Protein AF-A0A1F6HS53-F1 (afdb_monomer)

Nearest PDB structures (foldseek):
  4d70-assembly2_B  TM=8.079E-01  e=2.823E-11  Clostridium perfringens
  5hu4-assembly1_A  TM=8.571E-01  e=2.564E-09  Listeria monocytogenes
  4g1j-assembly1_A  TM=6.528E-01  e=5.331E-11  Streptococcus agalactiae serogroup V
  2rui-assembly1_A  TM=7.568E-01  e=3.592E-10  Bacillus anthracis str. Sterne
  2ln7-assembly1_A  TM=6.685E-01  e=4.315E-09  Bacillus anthracis

Sequence (206 aa):
MLKDKKIIYRKKRENPPKKVASKSNINRTLLGIVFILVGFAWFILIFGTSGVQSQKEDAAKEPIVADEAFEKKTNESVVRNIIIPRLNIDLSITPSKIKNGYWEVSETTASHGEGSANPGEGGNVVVFAHAREGLFLGLRDVKQDDAVYVLTNDQWYKYKVSETVDVYPSDITTVAPTDSEVLTLFTCSGFFDEKRLIVKAIPDRQ

Structure (mmCIF, N/CA/C/O backbone):
data_AF-A0A1F6HS53-F1
#
_entry.id   AF-A0A1F6HS53-F1
#
loop_
_atom_site.group_PDB
_atom_site.id
_atom_site.type_symbol
_atom_site.label_atom_id
_atom_site.label_alt_id
_atom_site.label_comp_id
_atom_site.label_asym_id
_atom_site.label_entity_id
_atom_site.label_seq_id
_atom_site.pdbx_PDB_ins_code
_atom_site.Cartn_x
_atom_site.Cartn_y
_atom_site.Cartn_z
_atom_site.occupancy
_atom_site.B_iso_or_equiv
_atom_site.auth_seq_id
_atom_site.auth_comp_id
_atom_site.auth_asym_id
_atom_site.auth_atom_id
_atom_site.pdbx_PDB_model_num
ATOM 1 N N . MET A 1 1 ? -64.373 28.208 164.018 1.00 40.12 1 MET A N 1
ATOM 2 C CA . MET A 1 1 ? -63.785 27.095 164.795 1.00 40.12 1 MET A CA 1
ATOM 3 C C . MET A 1 1 ? -63.663 25.899 163.851 1.00 40.12 1 MET A C 1
ATOM 5 O O . MET A 1 1 ? -64.707 25.475 163.396 1.00 40.12 1 MET A O 1
ATOM 9 N N . LEU A 1 2 ? -62.428 25.455 163.541 1.00 42.81 2 LEU A N 1
ATOM 10 C CA . LEU A 1 2 ? -62.006 24.180 162.897 1.00 42.81 2 LEU A CA 1
ATOM 11 C C . LEU A 1 2 ? -62.689 23.725 161.584 1.00 42.81 2 LEU A C 1
ATOM 13 O O . LEU A 1 2 ? -63.894 23.780 161.443 1.00 42.81 2 LEU A O 1
ATOM 17 N N . LYS A 1 3 ? -62.041 23.069 160.623 1.00 39.03 3 LYS A N 1
ATOM 18 C CA . LYS A 1 3 ? -60.665 22.942 160.117 1.00 39.03 3 LYS A CA 1
ATOM 19 C C . LYS A 1 3 ? -60.807 22.026 158.885 1.00 39.03 3 LYS A C 1
ATOM 21 O O . LYS A 1 3 ? -61.613 21.103 158.914 1.00 39.03 3 LYS A O 1
ATOM 26 N N . ASP A 1 4 ? -59.991 22.291 157.871 1.00 48.12 4 ASP A N 1
ATOM 27 C CA . ASP A 1 4 ? -59.370 21.362 156.918 1.00 48.12 4 ASP A CA 1
ATOM 28 C C . ASP A 1 4 ? -60.198 20.284 156.195 1.00 48.12 4 ASP A C 1
ATOM 30 O O . ASP A 1 4 ? -60.703 19.341 156.795 1.00 48.12 4 ASP A O 1
ATOM 34 N N . LYS A 1 5 ? -60.103 20.296 154.855 1.00 53.94 5 LYS A N 1
ATOM 35 C CA . LYS A 1 5 ? -59.769 19.090 154.074 1.00 53.94 5 LYS A CA 1
ATOM 36 C C . LYS A 1 5 ? -59.234 19.448 152.680 1.00 53.94 5 LYS A C 1
ATOM 38 O O . LYS A 1 5 ? -59.965 19.874 151.794 1.00 53.94 5 LYS A O 1
ATOM 43 N N . LYS A 1 6 ? -57.926 19.237 152.498 1.00 49.12 6 LYS A N 1
ATOM 44 C CA . LYS A 1 6 ? -57.247 19.094 151.199 1.00 49.12 6 LYS A CA 1
ATOM 45 C C . LYS A 1 6 ? -57.749 17.825 150.504 1.00 49.12 6 LYS A C 1
ATOM 47 O O . LYS A 1 6 ? -57.699 16.761 151.114 1.00 49.12 6 LYS A O 1
ATOM 52 N N . ILE A 1 7 ? -58.084 17.904 149.217 1.00 54.78 7 ILE A N 1
ATOM 53 C CA . ILE A 1 7 ? -58.060 16.746 148.310 1.00 54.78 7 ILE A CA 1
ATOM 54 C C . ILE A 1 7 ? -57.340 17.172 147.026 1.00 54.78 7 ILE A C 1
ATOM 56 O O . ILE A 1 7 ? -57.804 18.029 146.281 1.00 54.78 7 ILE A O 1
ATOM 60 N N . ILE A 1 8 ? -56.160 16.590 146.816 1.00 55.88 8 ILE A N 1
ATOM 61 C CA . ILE A 1 8 ? -55.302 16.762 145.642 1.00 55.88 8 ILE A CA 1
ATOM 62 C C . ILE A 1 8 ? -55.697 15.686 144.625 1.00 55.88 8 ILE A C 1
ATOM 64 O O . ILE A 1 8 ? -55.574 14.498 144.922 1.00 55.88 8 ILE A O 1
ATOM 68 N N . TYR A 1 9 ? -56.130 16.079 143.423 1.00 48.69 9 TYR A N 1
ATOM 69 C CA . TYR A 1 9 ? -56.336 15.150 142.307 1.00 48.69 9 TYR A CA 1
ATOM 70 C C . TYR A 1 9 ? -55.076 15.054 141.432 1.00 48.69 9 TYR A C 1
ATOM 72 O O . TYR A 1 9 ? -54.583 16.032 140.876 1.00 48.69 9 TYR A O 1
ATOM 80 N N . ARG A 1 10 ? -54.556 13.828 141.337 1.00 55.41 10 ARG A N 1
ATOM 81 C CA . ARG A 1 10 ? -53.345 13.394 140.628 1.00 55.41 10 ARG A CA 1
ATOM 82 C C . ARG A 1 10 ? -53.666 13.165 139.144 1.00 55.41 10 ARG A C 1
ATOM 84 O O . ARG A 1 10 ? -54.391 12.225 138.828 1.00 55.41 10 ARG A O 1
ATOM 91 N N . LYS A 1 11 ? -53.132 13.984 138.226 1.00 55.56 11 LYS A N 1
ATOM 92 C CA . LYS A 1 11 ? -53.272 13.759 136.771 1.00 55.56 11 LYS A CA 1
ATOM 93 C C . LYS A 1 11 ? -52.186 12.801 136.250 1.00 55.56 11 LYS A C 1
ATOM 95 O O . LYS A 1 11 ? -51.052 12.786 136.721 1.00 55.56 11 LYS A O 1
ATOM 100 N N . LYS A 1 12 ? -52.636 11.939 135.342 1.00 56.56 12 LYS A N 1
ATOM 101 C CA . LYS A 1 12 ? -52.101 10.658 134.856 1.00 56.56 12 LYS A CA 1
ATOM 102 C C . LYS A 1 12 ? -50.744 10.795 134.143 1.00 56.56 12 LYS A C 1
ATOM 104 O O . LYS A 1 12 ? -50.597 11.660 133.290 1.00 56.56 12 LYS A O 1
ATOM 109 N N . ARG A 1 13 ? -49.777 9.924 134.474 1.00 58.97 13 ARG A N 1
ATOM 110 C CA . ARG A 1 13 ? -48.526 9.754 133.710 1.00 58.97 13 ARG A CA 1
ATOM 111 C C . ARG A 1 13 ? -48.833 8.967 132.435 1.00 58.97 13 ARG A C 1
ATOM 113 O O . ARG A 1 13 ? -49.409 7.883 132.522 1.00 58.97 13 ARG A O 1
ATOM 120 N N . GLU A 1 14 ? -48.471 9.511 131.282 1.00 64.06 14 GLU A N 1
ATOM 121 C CA . GLU A 1 14 ? -48.566 8.837 129.986 1.00 64.06 14 GLU A CA 1
ATOM 122 C C . GLU A 1 14 ? -47.322 7.967 129.757 1.00 64.06 14 GLU A C 1
ATOM 124 O O . GLU A 1 14 ? -46.202 8.369 130.073 1.00 64.06 14 GLU A O 1
ATOM 129 N N . ASN A 1 15 ? -47.528 6.750 129.247 1.00 56.25 15 ASN A N 1
ATOM 130 C CA . ASN A 1 15 ? -46.455 5.844 128.836 1.00 56.25 15 ASN A CA 1
ATOM 131 C C . ASN A 1 15 ? -45.983 6.189 127.410 1.00 56.25 15 ASN A C 1
ATOM 133 O O . ASN A 1 15 ? -46.791 6.646 126.600 1.00 56.25 15 ASN A O 1
ATOM 137 N N . PRO A 1 16 ? -44.699 5.952 127.086 1.00 63.00 16 PRO A N 1
ATOM 138 C CA . PRO A 1 16 ? -44.080 6.425 125.850 1.00 63.00 16 PRO A CA 1
ATOM 139 C C . PRO A 1 16 ? -44.636 5.718 124.600 1.00 63.00 16 PRO A C 1
ATOM 141 O O . PRO A 1 16 ? -44.972 4.529 124.661 1.00 63.00 16 PRO A O 1
ATOM 144 N N . PRO A 1 17 ? -44.698 6.399 123.441 1.00 68.69 17 PRO A N 1
ATOM 145 C CA . PRO A 1 17 ? -45.124 5.773 122.196 1.00 68.69 17 PRO A CA 1
ATOM 146 C C . PRO A 1 17 ? -44.110 4.727 121.693 1.00 68.69 17 PRO A C 1
ATOM 148 O O . PRO A 1 17 ? -42.893 4.886 121.796 1.00 68.69 17 PRO A O 1
ATOM 151 N N . LYS A 1 18 ? -44.655 3.632 121.149 1.00 60.38 18 LYS A N 1
ATOM 152 C CA . LYS A 1 18 ? -43.956 2.447 120.623 1.00 60.38 18 LYS A CA 1
ATOM 153 C C . LYS A 1 18 ? -43.055 2.789 119.422 1.00 60.38 18 LYS A C 1
ATOM 155 O O . LYS A 1 18 ? -43.468 3.523 118.529 1.00 60.38 18 LYS A O 1
ATOM 160 N N . LYS A 1 19 ? -41.856 2.190 119.363 1.00 57.72 19 LYS A N 1
ATOM 161 C CA . LYS A 1 19 ? -40.943 2.252 118.204 1.00 57.72 19 LYS A CA 1
ATOM 162 C C . LYS A 1 19 ? -41.561 1.543 116.991 1.00 57.72 19 LYS A C 1
ATOM 164 O O . LYS A 1 19 ? -41.889 0.362 117.079 1.00 57.72 19 LYS A O 1
ATOM 169 N N . VAL A 1 20 ? -41.673 2.250 115.867 1.00 60.75 20 VAL A N 1
ATOM 170 C CA . VAL A 1 20 ? -42.063 1.701 114.556 1.00 60.75 20 VAL A CA 1
ATOM 171 C C . VAL A 1 20 ? -40.807 1.532 113.692 1.00 60.75 20 VAL A C 1
ATOM 173 O O . VAL A 1 20 ? -39.903 2.364 113.731 1.00 60.75 20 VAL A O 1
ATOM 176 N N . ALA A 1 21 ? -40.743 0.409 112.977 1.00 57.59 21 ALA A N 1
ATOM 177 C CA . ALA A 1 21 ? -39.587 -0.112 112.255 1.00 57.59 21 ALA A CA 1
ATOM 178 C C . ALA A 1 21 ? -39.088 0.769 111.089 1.00 57.59 21 ALA A C 1
ATOM 180 O O . ALA A 1 21 ? -39.853 1.474 110.433 1.00 57.59 21 ALA A O 1
ATOM 181 N N . SER A 1 22 ? -37.779 0.665 110.841 1.00 55.41 22 SER A N 1
ATOM 182 C CA . SER A 1 22 ? -36.999 1.319 109.784 1.00 55.41 22 SER A CA 1
ATOM 183 C C . SER A 1 22 ? -37.568 1.056 108.382 1.00 55.41 22 SER A C 1
ATOM 185 O O . SER A 1 22 ? -37.621 -0.090 107.937 1.00 55.41 22 SER A O 1
ATOM 187 N N . LYS A 1 23 ? -37.960 2.120 107.669 1.00 56.00 23 LYS A N 1
ATOM 188 C CA . LYS A 1 23 ? -38.191 2.076 106.218 1.00 56.00 23 LYS A CA 1
ATOM 189 C C . LYS A 1 23 ? -36.845 2.240 105.509 1.00 56.00 23 LYS A C 1
ATOM 191 O O . LYS A 1 23 ? -36.148 3.226 105.727 1.00 56.00 23 LYS A O 1
ATOM 196 N N . SER A 1 24 ? -36.492 1.275 104.662 1.00 63.28 24 SER A N 1
ATOM 197 C CA . SER A 1 24 ? -35.298 1.306 103.815 1.00 63.28 24 SER A CA 1
ATOM 198 C C . SER A 1 24 ? -35.359 2.486 102.841 1.00 63.28 24 SER A C 1
ATOM 200 O O . SER A 1 24 ? -36.237 2.548 101.977 1.00 63.28 24 SER A O 1
ATOM 202 N N . ASN A 1 25 ? -34.419 3.417 102.974 1.00 58.53 25 ASN A N 1
ATOM 203 C CA . ASN A 1 25 ? -34.314 4.588 102.114 1.00 58.53 25 ASN A CA 1
ATOM 204 C C . ASN A 1 25 ? -33.633 4.183 100.804 1.00 58.53 25 ASN A C 1
ATOM 206 O O . ASN A 1 25 ? -32.413 4.063 100.744 1.00 58.53 25 ASN A O 1
ATOM 210 N N . ILE A 1 26 ? -34.417 3.950 99.752 1.00 63.91 26 ILE A N 1
ATOM 211 C CA . ILE A 1 26 ? -33.868 3.840 98.397 1.00 63.91 26 ILE A CA 1
ATOM 212 C C . ILE A 1 26 ? -33.249 5.202 98.064 1.00 63.91 26 ILE A C 1
ATOM 214 O O . ILE A 1 26 ? -33.947 6.219 98.022 1.00 63.91 26 ILE A O 1
ATOM 218 N N . ASN A 1 27 ? -31.929 5.227 97.880 1.00 65.25 27 ASN A N 1
ATOM 219 C CA . ASN A 1 27 ? -31.175 6.442 97.595 1.00 65.25 27 ASN A CA 1
ATOM 220 C C . ASN A 1 27 ? -31.666 7.038 96.271 1.00 65.25 27 ASN A C 1
ATOM 222 O O . ASN A 1 27 ? -31.402 6.501 95.197 1.00 65.25 27 ASN A O 1
ATOM 226 N N . ARG A 1 28 ? -32.390 8.159 96.351 1.00 62.69 28 ARG A N 1
ATOM 227 C CA . ARG A 1 28 ? -32.986 8.865 95.200 1.00 62.69 28 ARG A CA 1
ATOM 228 C C . ARG A 1 28 ? -31.963 9.218 94.109 1.00 62.69 28 ARG A C 1
ATOM 230 O O . ARG A 1 28 ? -32.331 9.336 92.946 1.00 62.69 28 ARG A O 1
ATOM 237 N N . THR A 1 29 ? -30.685 9.317 94.471 1.00 63.16 29 THR A N 1
ATOM 238 C CA . THR A 1 29 ? -29.549 9.509 93.559 1.00 63.16 29 THR A CA 1
ATOM 239 C C . THR A 1 29 ? -29.285 8.302 92.658 1.00 63.16 29 THR A C 1
ATOM 241 O O . THR A 1 29 ? -29.000 8.484 91.479 1.00 63.16 29 THR A O 1
ATOM 244 N N . LEU A 1 30 ? -29.440 7.075 93.166 1.00 65.94 30 LEU A N 1
ATOM 245 C CA . LEU A 1 30 ? -29.245 5.850 92.383 1.00 65.94 30 LEU A CA 1
ATOM 246 C C . LEU A 1 30 ? -30.356 5.682 91.336 1.00 65.94 30 LEU A C 1
ATOM 248 O O . LEU A 1 30 ? -30.096 5.311 90.197 1.00 65.94 30 LEU A O 1
ATOM 252 N N . LEU A 1 31 ? -31.592 6.023 91.715 1.00 69.31 31 LEU A N 1
ATOM 253 C CA . LEU A 1 31 ? -32.747 5.978 90.821 1.00 69.31 31 LEU A CA 1
ATOM 254 C C . LEU A 1 31 ? -32.615 7.006 89.681 1.00 69.31 31 LEU A C 1
ATOM 256 O O . LEU A 1 31 ? -32.897 6.685 88.531 1.00 69.31 31 LEU A O 1
ATOM 260 N N . GLY A 1 32 ? -32.122 8.214 89.978 1.00 70.44 32 GLY A N 1
ATOM 261 C CA . GLY A 1 32 ? -31.905 9.261 88.973 1.00 70.44 32 GLY A CA 1
ATOM 262 C C . GLY A 1 32 ? -30.868 8.898 87.904 1.00 70.44 32 GLY A C 1
ATOM 263 O O . GLY A 1 32 ? -31.096 9.153 86.726 1.00 70.44 32 GLY A O 1
ATOM 264 N N . ILE A 1 33 ? -29.764 8.246 88.285 1.00 77.69 33 ILE A N 1
ATOM 265 C CA . ILE A 1 33 ? -28.712 7.825 87.339 1.00 77.69 33 ILE A CA 1
ATOM 266 C C . ILE A 1 33 ? -29.239 6.764 86.363 1.00 77.69 33 ILE A C 1
ATOM 268 O O . ILE A 1 33 ? -28.947 6.825 85.170 1.00 77.69 33 ILE A O 1
ATOM 272 N N . VAL A 1 34 ? -30.068 5.831 86.842 1.00 80.31 34 VAL A N 1
ATOM 273 C CA . VAL A 1 34 ? -30.690 4.808 85.988 1.00 80.31 34 VAL A CA 1
ATOM 274 C C . VAL A 1 34 ? -31.612 5.449 84.947 1.00 80.31 34 VAL A C 1
ATOM 276 O O . VAL A 1 34 ? -31.535 5.092 83.775 1.00 80.31 34 VAL A O 1
ATOM 279 N N . PHE A 1 35 ? -32.418 6.447 85.324 1.00 80.94 35 PHE A N 1
ATOM 280 C CA . PHE A 1 35 ? -33.267 7.168 84.365 1.00 80.94 35 PHE A CA 1
ATOM 281 C C . PHE A 1 35 ? -32.462 7.954 83.319 1.00 80.94 35 PHE A C 1
ATOM 283 O O . PHE A 1 35 ? -32.867 7.996 82.159 1.00 80.94 35 PHE A O 1
ATOM 290 N N . ILE A 1 36 ? -31.309 8.523 83.689 1.00 81.56 36 ILE A N 1
ATOM 291 C CA . ILE A 1 36 ? -30.420 9.222 82.746 1.00 81.56 36 ILE A CA 1
ATOM 292 C C . ILE A 1 36 ? -29.794 8.240 81.751 1.00 81.56 36 ILE A C 1
ATOM 294 O O . ILE A 1 36 ? -29.786 8.515 80.556 1.00 81.56 36 ILE A O 1
ATOM 298 N N . LEU A 1 37 ? -29.314 7.081 82.213 1.00 83.38 37 LEU A N 1
ATOM 299 C CA . LEU A 1 37 ? -28.707 6.073 81.336 1.00 83.38 37 LEU A CA 1
ATOM 300 C C . LEU A 1 37 ? -29.725 5.457 80.373 1.00 83.38 37 LEU A C 1
ATOM 302 O O . LEU A 1 37 ? -29.432 5.300 79.190 1.00 83.38 37 LEU A O 1
ATOM 306 N N . VAL A 1 38 ? -30.937 5.166 80.855 1.00 85.62 38 VAL A N 1
ATOM 307 C CA . VAL A 1 38 ? -32.032 4.676 80.007 1.00 85.62 38 VAL A CA 1
ATOM 308 C C . VAL A 1 38 ? -32.452 5.750 79.003 1.00 85.62 38 VAL A C 1
ATOM 310 O O . VAL A 1 38 ? -32.608 5.446 77.825 1.00 85.62 38 VAL A O 1
ATOM 313 N N . GLY A 1 39 ? -32.559 7.012 79.429 1.00 81.81 39 GLY A N 1
ATOM 314 C CA . GLY A 1 39 ? -32.868 8.134 78.541 1.00 81.81 39 GLY A CA 1
ATOM 315 C C . GLY A 1 39 ? -31.799 8.371 77.474 1.00 81.81 39 GLY A C 1
ATOM 316 O O . GLY A 1 39 ? -32.137 8.610 76.321 1.00 81.81 39 GLY A O 1
ATOM 317 N N . PHE A 1 40 ? -30.516 8.242 77.819 1.00 79.25 40 PHE A N 1
ATOM 318 C CA . PHE A 1 40 ? -29.407 8.403 76.876 1.00 79.25 40 PHE A CA 1
ATOM 319 C C . PHE A 1 40 ? -29.332 7.243 75.875 1.00 79.25 40 PHE A C 1
ATOM 321 O O . PHE A 1 40 ? -29.137 7.470 74.684 1.00 79.25 40 PHE A O 1
ATOM 328 N N . ALA A 1 41 ? -29.582 6.008 76.324 1.00 80.44 41 ALA A N 1
ATOM 329 C CA . ALA A 1 41 ? -29.712 4.853 75.437 1.00 80.44 41 ALA A CA 1
ATOM 330 C C . ALA A 1 41 ? -30.898 5.008 74.468 1.00 80.44 41 ALA A C 1
ATOM 332 O O . ALA A 1 41 ? -30.788 4.678 73.288 1.00 80.44 41 ALA A O 1
ATOM 333 N N . TRP A 1 42 ? -32.015 5.570 74.937 1.00 77.44 42 TRP A N 1
ATOM 334 C CA . TRP A 1 42 ? -33.179 5.857 74.099 1.00 77.44 42 TRP A CA 1
ATOM 335 C C . TRP A 1 42 ? -32.937 7.030 73.141 1.00 77.44 42 TRP A C 1
ATOM 337 O O . TRP A 1 42 ? -33.362 6.979 71.994 1.00 77.44 42 TRP A O 1
ATOM 347 N N . PHE A 1 43 ? -32.181 8.045 73.563 1.00 75.81 43 PHE A N 1
ATOM 348 C CA . PHE A 1 43 ? -31.751 9.152 72.709 1.00 75.81 43 PHE A CA 1
ATOM 349 C C . PHE A 1 43 ? -30.825 8.668 71.587 1.00 75.81 43 PHE A C 1
ATOM 351 O O . PHE A 1 43 ? -31.005 9.059 70.441 1.00 75.81 43 PHE A O 1
ATOM 358 N N . ILE A 1 44 ? -29.895 7.753 71.874 1.00 74.69 44 ILE A N 1
ATOM 359 C CA . ILE A 1 44 ? -29.054 7.123 70.845 1.00 74.69 44 ILE A CA 1
ATOM 360 C C . ILE A 1 44 ? -29.897 6.248 69.904 1.00 74.69 44 ILE A C 1
ATOM 362 O O . ILE A 1 44 ? -29.642 6.238 68.706 1.00 74.69 44 ILE A O 1
ATOM 366 N N . LEU A 1 45 ? -30.933 5.562 70.395 1.00 73.44 45 LEU A N 1
ATOM 367 C CA . LEU A 1 45 ? -31.839 4.795 69.530 1.00 73.44 45 LEU A CA 1
ATOM 368 C C . LEU A 1 45 ? -32.727 5.680 68.641 1.00 73.44 45 LEU A C 1
ATOM 370 O O . LEU A 1 45 ? -32.967 5.325 67.492 1.00 73.44 45 LEU A O 1
ATOM 374 N N . ILE A 1 46 ? -33.200 6.821 69.150 1.00 68.88 46 ILE A N 1
ATOM 375 C CA . ILE A 1 46 ? -34.103 7.731 68.425 1.00 68.88 46 ILE A CA 1
ATOM 376 C C . ILE A 1 46 ? -33.329 8.664 67.481 1.00 68.88 46 ILE A C 1
ATOM 378 O O . ILE A 1 46 ? -33.801 8.941 66.384 1.00 68.88 46 ILE A O 1
ATOM 382 N N . PHE A 1 47 ? -32.145 9.138 67.880 1.00 64.25 47 PHE A N 1
ATOM 383 C CA . PHE A 1 47 ? -31.361 10.125 67.126 1.00 64.25 47 PHE A CA 1
ATOM 384 C C . PHE A 1 47 ? -30.104 9.552 66.460 1.00 64.25 47 PHE A C 1
ATOM 386 O O . PHE A 1 47 ? -29.584 10.161 65.528 1.00 64.25 47 PHE A O 1
ATOM 393 N N . GLY A 1 48 ? -29.608 8.388 66.888 1.00 58.19 48 GLY A N 1
ATOM 394 C CA . GLY A 1 48 ? -28.343 7.811 66.413 1.00 58.19 48 GLY A CA 1
ATOM 395 C C . GLY A 1 48 ? -28.395 7.145 65.037 1.00 58.19 48 GLY A C 1
ATOM 396 O O . GLY A 1 48 ? -27.389 6.590 64.609 1.00 58.19 48 GLY A O 1
ATOM 397 N N . THR A 1 49 ? -29.526 7.191 64.328 1.00 60.75 49 THR A N 1
ATOM 398 C CA . THR A 1 49 ? -29.645 6.608 62.975 1.00 60.75 49 THR A CA 1
ATOM 399 C C . THR A 1 49 ? -30.220 7.559 61.928 1.00 60.75 49 THR A C 1
ATOM 401 O O . THR A 1 49 ? -30.557 7.137 60.826 1.00 60.75 49 THR A O 1
ATOM 404 N N . SER A 1 50 ? -30.275 8.859 62.214 1.00 58.53 50 SER A N 1
ATOM 405 C CA . SER A 1 50 ? -30.780 9.858 61.265 1.00 58.53 50 SER A CA 1
ATOM 406 C C . SER A 1 50 ? -29.690 10.862 60.906 1.00 58.53 50 SER A C 1
ATOM 408 O O . SER A 1 50 ? -29.451 11.813 61.644 1.00 58.53 50 SER A O 1
ATOM 410 N N . GLY A 1 51 ? -29.063 10.661 59.741 1.00 58.25 51 GLY A N 1
ATOM 411 C CA . GLY A 1 51 ? -28.438 11.762 59.003 1.00 58.25 51 GLY A CA 1
ATOM 412 C C . GLY A 1 51 ? -26.975 11.617 58.590 1.00 58.25 51 GLY A C 1
ATOM 413 O O . GLY A 1 51 ? -26.291 12.631 58.513 1.00 58.25 51 GLY A O 1
ATOM 414 N N . VAL A 1 52 ? -26.478 10.421 58.252 1.00 48.38 52 VAL A N 1
ATOM 415 C CA . VAL A 1 52 ? -25.386 10.360 57.262 1.00 48.38 52 VAL A 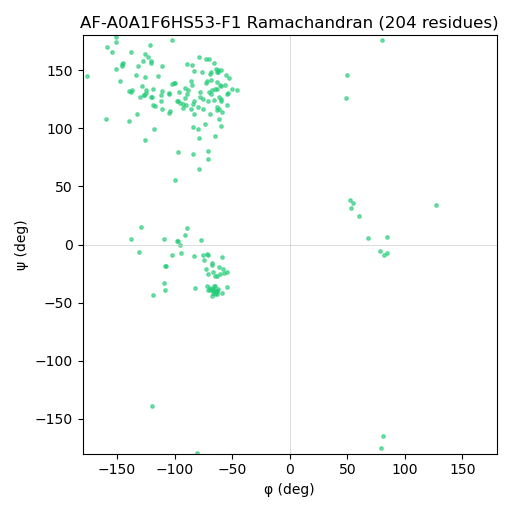CA 1
ATOM 416 C C . VAL A 1 52 ? -26.039 10.521 55.896 1.00 48.38 52 VAL A C 1
ATOM 418 O O . VAL A 1 52 ? -26.529 9.571 55.291 1.00 48.38 52 VAL A O 1
ATOM 421 N N . GLN A 1 53 ? -26.117 11.773 55.461 1.00 49.66 53 GLN A N 1
ATOM 422 C CA . GLN A 1 53 ? -26.555 12.152 54.130 1.00 49.66 53 GLN A CA 1
ATOM 423 C C . GLN A 1 53 ? -25.524 11.615 53.120 1.00 49.66 53 GLN A C 1
ATOM 425 O O . GLN A 1 53 ? -24.508 12.257 52.851 1.00 49.66 53 GLN A O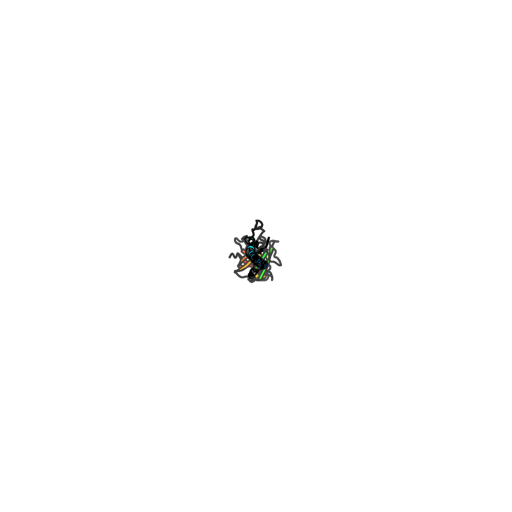 1
ATOM 430 N N . SER A 1 54 ? -25.763 10.417 52.579 1.00 50.94 54 SER A N 1
ATOM 431 C CA . SER A 1 54 ? -25.024 9.889 51.427 1.00 50.94 54 SER A CA 1
ATOM 432 C C . SER A 1 54 ? -25.432 10.678 50.178 1.00 50.94 54 SER A C 1
ATOM 434 O O . SER A 1 54 ? -26.305 10.283 49.417 1.00 50.94 54 SER A O 1
ATOM 436 N N . GLN A 1 55 ? -24.842 11.859 49.999 1.00 55.94 55 GLN A N 1
ATOM 437 C CA . GLN A 1 55 ? -24.938 12.675 48.782 1.00 55.94 55 GLN A CA 1
ATOM 438 C C . GLN A 1 55 ? -23.684 12.466 47.929 1.00 55.94 55 GLN A C 1
ATOM 440 O O . GLN A 1 55 ? -22.953 13.409 47.632 1.00 55.94 55 GLN A O 1
ATOM 445 N N . LYS A 1 56 ? -23.374 11.212 47.585 1.00 55.56 56 LYS A N 1
ATOM 446 C CA . LYS A 1 56 ? -22.253 10.927 46.675 1.00 55.56 56 LYS A CA 1
ATOM 447 C C . LYS A 1 56 ? -22.515 9.849 45.623 1.00 55.56 56 LYS A C 1
ATOM 449 O O . LYS A 1 56 ? -21.602 9.543 44.867 1.00 55.56 56 LYS A O 1
ATOM 454 N N . GLU A 1 57 ? -23.732 9.312 45.530 1.00 56.34 57 GLU A N 1
ATOM 455 C CA . GLU A 1 57 ? -24.027 8.185 44.626 1.00 56.34 57 GLU A CA 1
ATOM 456 C C . GLU A 1 57 ? -24.854 8.530 43.378 1.00 56.34 57 GLU A C 1
ATOM 458 O O . GLU A 1 57 ? -24.797 7.780 42.407 1.00 56.34 57 GLU A O 1
ATOM 46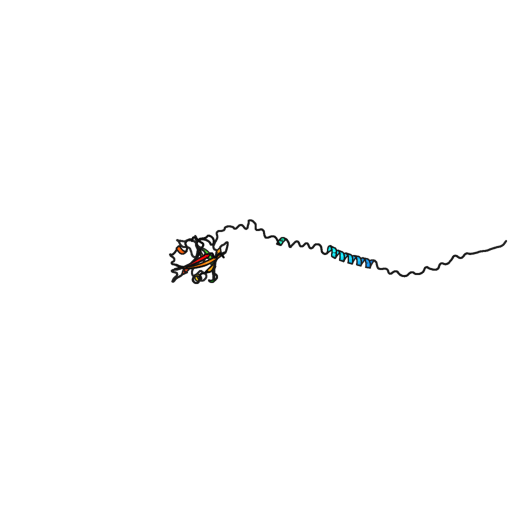3 N N . ASP A 1 58 ? -25.559 9.664 43.330 1.00 56.38 58 ASP A N 1
ATOM 464 C CA . ASP A 1 58 ? -26.451 9.960 42.192 1.00 56.38 58 ASP A CA 1
ATOM 465 C C . ASP A 1 58 ? -25.822 10.811 41.074 1.00 56.38 58 ASP A C 1
ATOM 467 O O . ASP A 1 58 ? -26.391 10.908 39.993 1.00 56.38 58 ASP A O 1
ATOM 471 N N . ALA A 1 59 ? -24.607 11.338 41.261 1.00 57.56 59 ALA A N 1
ATOM 472 C CA . ALA A 1 59 ? -23.870 12.040 40.198 1.00 57.56 59 ALA A CA 1
ATOM 473 C C . ALA A 1 59 ? -23.261 11.097 39.135 1.00 57.56 59 ALA A C 1
ATOM 475 O O . ALA A 1 59 ? -22.739 11.559 38.127 1.00 57.56 59 ALA A O 1
ATOM 476 N N . ALA A 1 60 ? -23.295 9.780 39.358 1.00 62.81 60 ALA A N 1
ATOM 477 C CA . ALA A 1 60 ? -22.657 8.785 38.493 1.00 62.81 60 ALA A CA 1
ATOM 478 C C . ALA A 1 60 ? -23.612 8.130 37.473 1.00 62.81 60 ALA A C 1
ATOM 480 O O . ALA A 1 60 ? -23.200 7.213 36.765 1.00 62.81 60 ALA A O 1
ATOM 481 N N . LYS A 1 61 ? -24.888 8.544 37.420 1.00 64.31 61 LYS A N 1
ATOM 482 C CA . LYS A 1 61 ? -25.926 7.891 36.596 1.00 64.31 61 LYS A CA 1
ATOM 483 C C . LYS A 1 61 ? -26.276 8.622 35.300 1.00 64.31 61 LYS A C 1
ATOM 485 O O . LYS A 1 61 ? -26.985 8.046 34.479 1.00 64.31 61 LYS A O 1
ATOM 490 N N . GLU A 1 62 ? -25.794 9.844 35.090 1.00 72.88 62 GLU A N 1
ATOM 491 C CA . GLU A 1 62 ? -26.005 10.543 33.820 1.00 72.88 62 GLU A CA 1
ATOM 492 C C . GLU A 1 62 ? -24.853 10.248 32.844 1.00 72.88 62 GLU A C 1
ATOM 494 O O . GLU A 1 62 ? -23.687 10.281 33.250 1.00 72.88 62 GLU A O 1
ATOM 499 N N . PRO A 1 63 ? -25.134 9.934 31.564 1.00 76.81 63 PRO A N 1
ATOM 500 C CA . PRO A 1 63 ? -24.088 9.862 30.551 1.00 76.81 63 PRO A CA 1
ATOM 501 C C . PRO A 1 63 ? -23.422 11.234 30.372 1.00 76.81 63 PRO A C 1
ATOM 503 O O . PRO A 1 63 ? -24.064 12.274 30.515 1.00 76.81 63 PRO A O 1
ATOM 506 N N . ILE A 1 64 ? -22.130 11.237 30.028 1.00 78.25 64 ILE A N 1
ATOM 507 C CA . ILE A 1 64 ? -21.397 12.469 29.706 1.00 78.25 64 ILE A CA 1
ATOM 508 C C . ILE A 1 64 ? -22.043 13.086 28.460 1.00 78.25 64 ILE A C 1
ATOM 510 O O . ILE A 1 64 ? -22.069 12.456 27.402 1.00 78.25 64 ILE A O 1
ATOM 514 N N . VAL A 1 65 ? -22.574 14.304 28.585 1.00 75.69 65 VAL A N 1
ATOM 515 C CA . VAL A 1 65 ? -23.135 15.049 27.452 1.00 75.69 65 VAL A CA 1
ATOM 516 C C . VAL A 1 65 ? -21.987 15.454 26.529 1.00 75.69 65 VAL A C 1
ATOM 518 O O . VAL A 1 65 ? -21.139 16.260 26.906 1.00 75.69 65 VAL A O 1
ATOM 521 N N . ALA A 1 66 ? -21.955 14.870 25.333 1.00 74.69 66 ALA A N 1
ATOM 522 C CA . ALA A 1 66 ? -21.117 15.339 24.241 1.00 74.69 66 ALA A CA 1
ATOM 523 C C . ALA A 1 66 ? -21.759 16.606 23.652 1.00 74.69 66 ALA A C 1
ATOM 525 O O . ALA A 1 66 ? -22.894 16.557 23.178 1.00 74.69 66 ALA A O 1
ATOM 526 N N . ASP A 1 67 ? -21.072 17.741 23.751 1.00 76.38 67 ASP A N 1
ATOM 527 C CA . ASP A 1 67 ? -21.493 19.016 23.172 1.00 76.38 67 ASP A CA 1
ATOM 528 C C . ASP A 1 67 ? -21.164 19.097 21.666 1.00 76.38 67 ASP A C 1
ATOM 530 O O . ASP A 1 67 ? -20.614 18.175 21.061 1.00 76.38 67 ASP A O 1
ATOM 534 N N . GLU A 1 68 ? -21.494 20.222 21.031 1.00 62.84 68 GLU A N 1
ATOM 535 C CA . GLU A 1 68 ? -21.183 20.494 19.616 1.00 62.84 68 GLU A CA 1
ATOM 536 C C . GLU A 1 68 ? -19.667 20.435 19.306 1.00 62.84 68 GLU A C 1
ATOM 538 O O . GLU A 1 68 ? -19.270 20.383 18.143 1.00 62.84 68 GLU A O 1
ATOM 543 N N . ALA A 1 69 ? -18.789 20.368 20.319 1.00 59.69 69 ALA A N 1
ATOM 544 C CA . ALA A 1 69 ? -17.347 20.203 20.129 1.00 59.69 69 ALA A CA 1
ATOM 545 C C . ALA A 1 69 ? -16.941 18.793 19.650 1.00 59.69 69 ALA A C 1
ATOM 547 O O . ALA A 1 69 ? -15.782 18.588 19.280 1.00 59.69 69 ALA A O 1
ATOM 548 N N . PHE A 1 70 ? -17.874 17.834 19.621 1.00 56.91 70 PHE A N 1
ATOM 549 C CA . PHE A 1 70 ? -17.673 16.495 19.056 1.00 56.91 70 PHE A CA 1
ATOM 550 C C . PHE A 1 70 ? -18.051 16.392 17.568 1.00 56.91 70 PHE A C 1
ATOM 552 O O . PHE A 1 70 ? -18.038 15.293 17.006 1.00 56.91 70 PHE A O 1
ATOM 559 N N . GLU A 1 71 ? -18.356 17.509 16.897 1.00 61.53 71 GLU A N 1
ATOM 560 C CA . GLU A 1 71 ? -18.512 17.502 15.444 1.00 61.53 71 GLU A CA 1
ATOM 561 C C . GLU A 1 71 ? -17.208 17.086 14.743 1.00 61.53 71 GLU A C 1
ATOM 563 O O . GLU A 1 71 ? -16.123 17.639 14.959 1.00 61.53 71 GLU A O 1
ATOM 568 N N . LYS A 1 72 ? -17.328 16.076 13.874 1.00 57.78 72 LYS A N 1
ATOM 569 C CA . LYS A 1 72 ? -16.238 15.517 13.074 1.00 57.78 72 LYS A CA 1
ATOM 570 C C . LYS A 1 72 ? -15.661 16.620 12.182 1.00 57.78 72 LYS A C 1
ATOM 572 O O . LYS A 1 72 ? -16.221 16.928 11.133 1.00 57.78 72 LYS A O 1
ATOM 577 N N . LYS A 1 73 ? -14.509 17.189 12.557 1.00 54.62 73 LYS A N 1
ATOM 578 C CA . LYS A 1 73 ? -13.708 17.985 11.618 1.00 54.62 73 LYS A CA 1
ATOM 579 C C . LYS A 1 73 ? -13.353 17.093 10.434 1.00 54.62 73 LYS A C 1
ATOM 581 O O . LYS A 1 73 ? -12.606 16.128 10.588 1.00 54.62 73 LYS A O 1
ATOM 586 N N . THR A 1 74 ? -13.885 17.421 9.262 1.00 59.78 74 THR A N 1
ATOM 587 C CA . THR A 1 74 ? -13.514 16.813 7.983 1.00 59.78 74 THR A CA 1
ATOM 588 C C . THR A 1 74 ? -12.115 17.294 7.608 1.00 59.78 74 THR A C 1
ATOM 590 O O . THR A 1 74 ? -11.940 18.180 6.775 1.00 59.78 74 THR A O 1
ATOM 593 N N . ASN A 1 75 ? -11.108 16.770 8.302 1.00 61.44 75 ASN A N 1
ATOM 594 C CA . ASN A 1 75 ? -9.747 16.815 7.803 1.00 61.44 75 ASN A CA 1
ATOM 595 C C . ASN A 1 75 ? -9.666 15.830 6.634 1.00 61.44 75 ASN A C 1
ATOM 597 O O . ASN A 1 75 ? -10.268 14.758 6.690 1.00 61.44 75 ASN A O 1
ATOM 601 N N . GLU A 1 76 ? -8.936 16.209 5.592 1.00 74.19 76 GLU A N 1
ATOM 602 C CA . GLU A 1 76 ? -8.553 15.323 4.492 1.00 74.19 76 GLU A CA 1
ATOM 603 C C . GLU A 1 76 ? -8.044 13.983 5.054 1.00 74.19 76 GLU A C 1
ATOM 605 O O . GLU A 1 76 ? -7.287 13.979 6.035 1.00 74.19 76 GLU A O 1
ATOM 610 N N . SER A 1 77 ? -8.515 12.856 4.504 1.00 84.81 77 SER A N 1
ATOM 611 C CA . SER A 1 77 ? -8.131 11.531 4.997 1.00 84.81 77 SER A CA 1
ATOM 612 C C . SER A 1 77 ? -6.701 11.247 4.552 1.00 84.81 77 SER A C 1
ATOM 614 O O . SER A 1 77 ? -6.436 10.993 3.385 1.00 84.81 77 SER A O 1
ATOM 616 N N . VAL A 1 78 ? -5.749 11.358 5.476 1.00 92.50 78 VAL A N 1
ATOM 617 C CA . VAL A 1 78 ? -4.325 11.163 5.188 1.00 92.50 78 VAL A CA 1
ATOM 618 C C . VAL A 1 78 ? -3.944 9.751 5.584 1.00 92.50 78 VAL A C 1
ATOM 620 O O . VAL A 1 78 ? -4.071 9.391 6.753 1.00 92.50 78 VAL A O 1
ATOM 623 N N . VAL A 1 79 ? -3.409 8.970 4.648 1.00 97.06 79 VAL A N 1
ATOM 624 C CA . VAL A 1 79 ? -2.883 7.628 4.924 1.00 97.06 79 VAL A CA 1
ATOM 625 C C . VAL A 1 79 ? -1.617 7.717 5.790 1.00 97.06 79 VAL A C 1
ATOM 627 O O . VAL A 1 79 ? -0.699 8.482 5.496 1.00 97.06 79 VAL A O 1
ATOM 630 N N . ARG A 1 80 ? -1.568 6.954 6.889 1.00 97.88 80 ARG A N 1
ATOM 631 C CA . ARG A 1 80 ? -0.530 7.048 7.933 1.00 97.88 80 ARG A CA 1
ATOM 632 C C . ARG A 1 80 ? 0.280 5.779 8.113 1.00 97.88 80 ARG A C 1
ATOM 634 O O . ARG A 1 80 ? 1.495 5.874 8.245 1.00 97.88 80 ARG A O 1
ATOM 641 N N . ASN A 1 81 ? -0.366 4.618 8.131 1.00 98.56 81 ASN A N 1
ATOM 642 C CA . ASN A 1 81 ? 0.303 3.340 8.367 1.00 98.56 81 ASN A CA 1
ATOM 643 C C . ASN A 1 81 ? -0.354 2.222 7.563 1.00 98.56 81 ASN A C 1
ATOM 645 O O . ASN A 1 81 ? -1.549 2.271 7.274 1.00 98.56 81 ASN A O 1
ATOM 649 N N . ILE A 1 82 ? 0.428 1.191 7.260 1.00 98.75 82 ILE A N 1
ATOM 650 C CA . ILE A 1 82 ? -0.051 -0.078 6.721 1.00 98.75 82 ILE A CA 1
ATOM 651 C C . ILE A 1 82 ? 0.481 -1.237 7.552 1.00 98.75 82 ILE A C 1
ATOM 653 O O . ILE A 1 82 ? 1.662 -1.273 7.895 1.00 98.75 82 ILE A O 1
ATOM 657 N N . ILE A 1 83 ? -0.397 -2.194 7.842 1.00 98.81 83 ILE A N 1
ATOM 658 C CA . ILE A 1 83 ? -0.066 -3.418 8.564 1.00 98.81 83 ILE A CA 1
ATOM 659 C C . ILE A 1 83 ? -0.528 -4.627 7.752 1.00 98.81 83 ILE A C 1
ATOM 661 O O . ILE A 1 83 ? -1.692 -4.719 7.363 1.00 98.81 83 ILE A O 1
ATOM 665 N N . ILE A 1 84 ? 0.376 -5.584 7.546 1.00 98.75 84 ILE A N 1
ATOM 666 C CA . ILE A 1 84 ? 0.083 -6.899 6.961 1.00 98.75 84 ILE A CA 1
ATOM 667 C C . ILE A 1 84 ? 0.600 -7.960 7.939 1.00 98.75 84 ILE A C 1
ATOM 669 O O . ILE A 1 84 ? 1.765 -8.366 7.852 1.00 98.75 84 ILE A O 1
ATOM 673 N N . PRO A 1 85 ? -0.233 -8.413 8.900 1.00 98.50 85 PRO A N 1
ATOM 674 C CA . PRO A 1 85 ? 0.245 -9.174 10.054 1.00 98.50 85 PRO A CA 1
ATOM 675 C C . PRO A 1 85 ? 0.980 -10.463 9.686 1.00 98.50 85 PRO A C 1
ATOM 677 O O . PRO A 1 85 ? 2.030 -10.758 10.249 1.00 98.50 85 PRO A O 1
ATOM 680 N N . ARG A 1 86 ? 0.474 -11.217 8.700 1.00 98.38 86 ARG A N 1
ATOM 681 C CA . ARG A 1 86 ? 1.087 -12.491 8.289 1.00 98.38 86 ARG A CA 1
ATOM 682 C C . ARG A 1 86 ? 2.499 -12.313 7.721 1.00 98.38 86 ARG A C 1
ATOM 684 O O . ARG A 1 86 ? 3.302 -13.239 7.784 1.00 98.38 86 ARG A O 1
ATOM 691 N N . LEU A 1 87 ? 2.786 -11.140 7.162 1.00 98.38 87 LEU A N 1
ATOM 692 C CA . LEU A 1 87 ? 4.081 -10.800 6.578 1.00 98.38 87 LEU A CA 1
ATOM 693 C C . LEU A 1 87 ? 4.993 -10.049 7.555 1.00 98.38 87 LEU A C 1
ATOM 695 O O . LEU A 1 87 ? 6.107 -9.701 7.179 1.00 98.38 87 LEU A O 1
ATOM 699 N N . ASN A 1 88 ? 4.531 -9.791 8.787 1.00 97.75 88 ASN A N 1
ATOM 700 C CA . ASN A 1 88 ? 5.217 -8.943 9.763 1.00 97.75 88 ASN A CA 1
ATOM 701 C C . ASN A 1 88 ? 5.583 -7.558 9.189 1.00 97.75 88 ASN A C 1
ATOM 703 O O . ASN A 1 88 ? 6.662 -7.027 9.445 1.00 97.75 88 ASN A O 1
ATOM 707 N N . ILE A 1 89 ? 4.686 -6.995 8.374 1.00 98.62 89 ILE A N 1
ATOM 708 C CA . ILE A 1 89 ? 4.807 -5.631 7.856 1.00 98.62 89 ILE A CA 1
ATOM 709 C C . ILE A 1 89 ? 3.993 -4.723 8.773 1.00 98.62 89 ILE A C 1
ATOM 711 O O . ILE A 1 89 ? 2.789 -4.926 8.916 1.00 98.62 89 ILE A O 1
ATOM 715 N N . ASP A 1 90 ? 4.654 -3.730 9.355 1.00 98.50 90 ASP A N 1
ATOM 716 C CA . ASP A 1 90 ? 4.065 -2.578 10.036 1.00 98.50 90 ASP A CA 1
ATOM 717 C C . ASP A 1 90 ? 4.908 -1.365 9.641 1.00 98.50 90 ASP A C 1
ATOM 719 O O . ASP A 1 90 ? 6.081 -1.265 10.009 1.00 98.50 90 ASP A O 1
ATOM 723 N N . LEU A 1 91 ? 4.353 -0.516 8.778 1.00 98.38 91 LEU A N 1
ATOM 724 C CA . LEU A 1 91 ? 5.121 0.511 8.094 1.00 98.38 91 LEU A CA 1
ATOM 725 C C . LEU A 1 91 ? 4.366 1.833 8.048 1.00 98.38 91 LEU A C 1
ATOM 727 O O . LEU A 1 91 ? 3.206 1.900 7.638 1.00 98.38 91 LEU A O 1
ATOM 731 N N . SER A 1 92 ? 5.058 2.904 8.433 1.00 98.56 92 SER A N 1
ATOM 732 C CA . SER A 1 92 ? 4.578 4.269 8.231 1.00 98.56 92 SER A CA 1
ATOM 733 C C . SER A 1 92 ? 4.450 4.579 6.740 1.00 98.56 92 SER A C 1
ATOM 735 O O . SER A 1 92 ? 5.228 4.087 5.921 1.00 98.56 92 SER A O 1
ATOM 737 N N . ILE A 1 93 ? 3.492 5.434 6.401 1.00 98.62 93 ILE A N 1
ATOM 738 C CA . ILE A 1 93 ? 3.213 5.894 5.045 1.00 98.62 93 ILE A CA 1
ATOM 739 C C . ILE A 1 93 ? 3.401 7.406 4.968 1.00 98.62 93 ILE A C 1
ATOM 741 O O . ILE A 1 93 ? 2.906 8.157 5.810 1.00 98.62 93 ILE A O 1
ATOM 745 N N . THR A 1 94 ? 4.103 7.854 3.929 1.00 97.62 94 THR A N 1
ATOM 746 C CA . THR A 1 94 ? 4.220 9.268 3.563 1.00 97.62 94 THR A CA 1
ATOM 747 C C . THR A 1 94 ? 3.554 9.545 2.215 1.00 97.62 94 THR A C 1
ATOM 749 O O . THR A 1 94 ? 3.651 8.703 1.322 1.00 97.62 94 THR A O 1
ATOM 752 N N . PRO A 1 95 ? 2.935 10.720 2.008 1.00 96.94 95 PRO A N 1
ATOM 753 C CA . PRO A 1 95 ? 2.480 11.124 0.681 1.00 96.94 95 PRO A CA 1
ATOM 754 C C . PRO A 1 95 ? 3.652 11.201 -0.304 1.00 96.94 95 PRO A C 1
ATOM 756 O O . PRO A 1 95 ? 4.709 11.744 0.026 1.00 96.94 95 PRO A O 1
ATOM 759 N N . SER A 1 96 ? 3.457 10.689 -1.513 1.00 97.56 96 SER A N 1
ATOM 760 C CA . SER A 1 96 ? 4.443 10.708 -2.587 1.00 97.56 96 SER A CA 1
ATOM 761 C C . SER A 1 96 ? 4.004 11.617 -3.716 1.00 97.56 96 SER A C 1
ATOM 763 O O . SER A 1 96 ? 2.948 11.417 -4.308 1.00 97.56 96 SER A O 1
ATOM 765 N N . LYS A 1 97 ? 4.852 12.594 -4.033 1.00 96.38 97 LYS A N 1
ATOM 766 C CA . LYS A 1 97 ? 4.612 13.562 -5.100 1.00 96.38 97 LYS A CA 1
ATOM 767 C C . LYS A 1 97 ? 5.048 13.023 -6.449 1.00 96.38 97 LYS A C 1
ATOM 769 O O . LYS A 1 97 ? 5.977 12.220 -6.538 1.00 96.38 97 LYS A O 1
ATOM 774 N N . ILE A 1 98 ? 4.437 13.542 -7.505 1.00 95.56 98 ILE A N 1
ATOM 775 C CA . ILE A 1 98 ? 4.871 13.283 -8.874 1.00 95.56 98 ILE A CA 1
ATOM 776 C C . ILE A 1 98 ? 6.000 14.254 -9.250 1.00 95.56 98 ILE A C 1
ATOM 778 O O . ILE A 1 98 ? 5.820 15.472 -9.283 1.00 95.56 98 ILE A O 1
ATOM 782 N N . LYS A 1 99 ? 7.172 13.715 -9.601 1.00 94.75 99 LYS A N 1
ATOM 783 C CA . LYS A 1 99 ? 8.283 14.455 -10.214 1.00 94.75 99 LYS A CA 1
ATOM 784 C C . LYS A 1 99 ? 8.702 13.796 -11.517 1.00 94.75 99 LYS A C 1
ATOM 786 O O . LYS A 1 99 ? 8.934 12.595 -11.579 1.00 94.75 99 LYS A O 1
ATOM 791 N N . ASN A 1 100 ? 8.816 14.601 -12.572 1.00 93.38 100 ASN A N 1
ATOM 792 C CA . ASN A 1 100 ? 9.200 14.143 -13.912 1.00 93.38 100 ASN A CA 1
ATOM 793 C C . ASN A 1 100 ? 8.330 12.983 -14.442 1.00 93.38 100 ASN A C 1
ATOM 795 O O . ASN A 1 100 ? 8.820 12.141 -15.188 1.00 93.38 100 ASN A O 1
ATOM 799 N N . GLY A 1 101 ? 7.053 12.933 -14.045 1.00 89.75 101 GLY A N 1
ATOM 800 C CA . GLY A 1 101 ? 6.116 11.877 -14.442 1.00 89.75 101 GLY A CA 1
ATOM 801 C C . GLY A 1 101 ? 6.158 10.604 -13.589 1.00 89.75 101 GLY A C 1
ATOM 802 O O . GLY A 1 101 ? 5.469 9.649 -13.929 1.00 89.75 101 GLY A O 1
ATOM 803 N N . TYR A 1 102 ? 6.918 10.583 -12.490 1.00 92.12 102 TYR A N 1
ATOM 804 C CA . TYR A 1 102 ? 7.022 9.434 -11.587 1.00 92.12 102 TYR A CA 1
ATOM 805 C C . TYR A 1 102 ? 6.697 9.832 -10.154 1.00 92.12 102 TYR A C 1
ATOM 807 O O . TYR A 1 102 ? 7.071 10.917 -9.711 1.00 92.12 102 TYR A O 1
ATOM 815 N N . TRP A 1 103 ? 6.056 8.936 -9.410 1.00 96.31 103 TRP A N 1
ATOM 816 C CA . TRP A 1 103 ? 5.965 9.069 -7.962 1.00 96.31 103 TRP A CA 1
ATOM 817 C C . TRP A 1 103 ? 7.342 8.899 -7.311 1.00 96.31 103 TRP A C 1
ATOM 819 O O . TRP A 1 103 ? 8.076 7.956 -7.616 1.00 96.31 103 TRP A O 1
ATOM 829 N N . GLU A 1 104 ? 7.692 9.797 -6.395 1.00 95.69 104 GLU A N 1
ATOM 830 C CA . GLU A 1 104 ? 8.894 9.659 -5.574 1.00 95.69 104 GLU A CA 1
ATOM 831 C C . GLU A 1 104 ? 8.733 8.514 -4.565 1.00 95.69 104 GLU A C 1
ATOM 833 O O . GLU A 1 104 ? 7.743 8.446 -3.841 1.00 95.69 104 GLU A O 1
ATOM 838 N N . VAL A 1 105 ? 9.709 7.617 -4.473 1.00 94.69 105 VAL A N 1
ATOM 839 C CA . VAL A 1 105 ? 9.677 6.523 -3.493 1.00 94.69 105 VAL A CA 1
ATOM 840 C C . VAL A 1 105 ? 10.479 6.930 -2.265 1.00 94.69 105 VAL A C 1
ATOM 842 O O . VAL A 1 105 ? 11.607 7.405 -2.386 1.00 94.69 105 VAL A O 1
ATOM 845 N N . SER A 1 106 ? 9.900 6.757 -1.079 1.00 96.69 106 SER A N 1
ATOM 846 C CA . SER A 1 106 ? 10.625 6.969 0.173 1.00 96.69 106 SER A CA 1
ATOM 847 C C . SER A 1 106 ? 11.636 5.848 0.435 1.00 96.69 106 SER A C 1
ATOM 849 O O . SER A 1 106 ? 11.339 4.666 0.272 1.00 96.69 106 SER A O 1
ATOM 851 N N . GLU A 1 107 ? 12.825 6.222 0.912 1.00 97.19 107 GLU A N 1
ATOM 852 C CA . GLU A 1 107 ? 13.901 5.277 1.239 1.00 97.19 107 GLU A CA 1
ATOM 853 C C . GLU A 1 107 ? 13.624 4.461 2.514 1.00 97.19 107 GLU A C 1
ATOM 855 O O . GLU A 1 107 ? 14.228 3.406 2.709 1.00 97.19 107 GLU A O 1
ATOM 860 N N . THR A 1 108 ? 12.736 4.942 3.393 1.00 97.44 108 THR A N 1
ATOM 861 C CA . THR A 1 108 ? 12.541 4.393 4.751 1.00 97.44 108 THR A CA 1
ATOM 862 C C . THR A 1 108 ? 11.088 4.109 5.126 1.00 97.44 108 THR A C 1
ATOM 864 O O . THR A 1 108 ? 10.837 3.545 6.187 1.00 97.44 108 THR A O 1
ATOM 867 N N . THR A 1 109 ? 10.124 4.486 4.287 1.00 98.31 109 THR A N 1
ATOM 868 C CA . THR A 1 109 ? 8.686 4.328 4.567 1.00 98.31 109 THR A CA 1
ATOM 869 C C . THR A 1 109 ? 7.947 3.851 3.324 1.00 98.31 109 THR A C 1
ATOM 871 O O . THR A 1 109 ? 8.478 3.925 2.214 1.00 98.31 109 THR A O 1
ATOM 874 N N . ALA A 1 110 ? 6.711 3.384 3.489 1.00 98.69 110 ALA A N 1
ATOM 875 C CA . ALA A 1 110 ? 5.815 3.236 2.354 1.00 98.69 110 ALA A CA 1
ATOM 876 C C . ALA A 1 110 ? 5.332 4.611 1.880 1.00 98.69 110 ALA A C 1
ATOM 878 O O . ALA A 1 110 ? 5.402 5.620 2.579 1.00 98.69 110 ALA A O 1
ATOM 879 N N . SER A 1 111 ? 4.873 4.650 0.643 1.00 98.62 111 SER A N 1
ATOM 880 C CA . SER A 1 111 ? 4.517 5.861 -0.073 1.00 98.62 111 SER A CA 1
ATOM 881 C C . SER A 1 111 ? 3.098 5.729 -0.601 1.00 98.62 111 SER A C 1
ATOM 883 O O . SER A 1 111 ? 2.786 4.724 -1.229 1.00 98.62 111 SER A O 1
ATOM 885 N N . HIS A 1 112 ? 2.243 6.715 -0.337 1.00 98.50 112 HIS A N 1
ATOM 886 C CA . HIS A 1 112 ? 0.899 6.799 -0.920 1.00 98.50 112 HIS A CA 1
ATOM 887 C C . HIS A 1 112 ? 0.940 7.736 -2.125 1.00 98.50 112 HIS A C 1
ATOM 889 O O . HIS A 1 112 ? 1.419 8.864 -2.009 1.00 98.50 112 HIS A O 1
ATOM 895 N N . GLY A 1 113 ? 0.528 7.247 -3.294 1.00 98.00 113 GLY A N 1
ATOM 896 C CA . GLY A 1 113 ? 0.685 7.970 -4.555 1.00 98.00 113 GLY A CA 1
ATOM 897 C C . GLY A 1 113 ? -0.244 9.178 -4.662 1.00 98.00 113 GLY A C 1
ATOM 898 O O . GLY A 1 113 ? -1.463 9.025 -4.605 1.00 98.00 113 GLY A O 1
ATOM 899 N N . GLU A 1 114 ? 0.317 10.371 -4.877 1.00 95.94 114 GLU A N 1
ATOM 900 C CA . GLU A 1 114 ? -0.442 11.589 -5.187 1.00 95.94 114 GLU A CA 1
ATOM 901 C C . GLU A 1 114 ? -1.374 11.360 -6.384 1.00 95.94 114 GLU A C 1
ATOM 903 O O . GLU A 1 114 ? -0.953 10.852 -7.425 1.00 95.94 114 GLU A O 1
ATOM 908 N N . GLY A 1 115 ? -2.644 11.736 -6.222 1.00 94.44 115 GLY A N 1
ATOM 909 C CA . GLY A 1 115 ? -3.691 11.549 -7.227 1.00 94.44 115 GLY A CA 1
ATOM 910 C C . GLY A 1 115 ? -4.360 10.170 -7.213 1.00 94.44 115 GLY A C 1
ATOM 911 O O . GLY A 1 115 ? -5.352 9.989 -7.916 1.00 94.44 115 GLY A O 1
ATOM 912 N N . SER A 1 1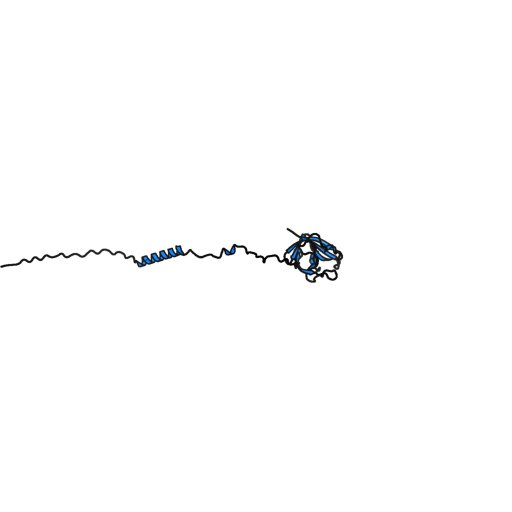16 ? -3.862 9.216 -6.418 1.00 97.12 116 SER A N 1
ATOM 913 C CA . SER A 1 116 ? -4.609 7.995 -6.095 1.00 97.12 116 SER A CA 1
ATOM 914 C C . SER A 1 116 ? -5.652 8.272 -5.005 1.00 97.12 116 SER A C 1
ATOM 916 O O . SER A 1 116 ? -5.570 9.283 -4.306 1.00 97.12 116 SER A O 1
ATOM 918 N N . ALA A 1 117 ? -6.650 7.400 -4.878 1.00 96.88 117 ALA A N 1
ATOM 919 C CA . ALA A 1 117 ? -7.721 7.583 -3.904 1.00 96.88 117 ALA A CA 1
ATOM 920 C C . ALA A 1 117 ? -7.235 7.389 -2.458 1.00 96.88 117 ALA A C 1
ATOM 922 O O . ALA A 1 117 ? -6.229 6.706 -2.218 1.00 96.88 117 ALA A O 1
ATOM 923 N N . ASN A 1 118 ? -7.983 7.925 -1.490 1.00 96.50 118 ASN A N 1
ATOM 924 C CA . ASN A 1 118 ? -7.859 7.515 -0.092 1.00 96.50 118 ASN A CA 1
ATOM 925 C C . ASN A 1 118 ? -8.790 6.330 0.223 1.00 96.50 118 ASN A C 1
ATOM 927 O O . ASN A 1 118 ? -9.823 6.151 -0.430 1.00 96.50 118 ASN A O 1
ATOM 931 N N . PRO A 1 119 ? -8.462 5.519 1.246 1.00 96.31 119 PRO A N 1
ATOM 932 C CA . PRO A 1 119 ? -9.378 4.506 1.760 1.00 96.31 119 PRO A CA 1
ATOM 933 C C . PRO A 1 119 ? -10.776 5.073 2.051 1.00 96.31 119 PRO A C 1
ATOM 935 O O . PRO A 1 119 ? -10.903 6.130 2.665 1.00 96.31 119 PRO A O 1
ATOM 938 N N . GLY A 1 120 ? -11.822 4.367 1.621 1.00 93.31 120 GLY A N 1
ATOM 939 C CA . GLY A 1 120 ? -13.221 4.769 1.791 1.00 93.31 120 GLY A CA 1
ATOM 940 C C . GLY A 1 120 ? -13.775 5.776 0.774 1.00 93.31 120 GLY A C 1
ATOM 941 O O . GLY A 1 120 ? -14.987 5.987 0.755 1.00 93.31 120 GLY A O 1
ATOM 942 N N . GLU A 1 121 ? -12.950 6.376 -0.092 1.00 92.88 121 GLU A N 1
ATOM 943 C CA . GLU A 1 121 ? -13.419 7.318 -1.127 1.00 92.88 121 GLU A CA 1
ATOM 944 C C . GLU A 1 121 ? -13.944 6.618 -2.395 1.00 92.88 121 GLU A C 1
ATOM 946 O O . GLU A 1 121 ? -14.550 7.255 -3.258 1.00 92.88 121 GLU A O 1
ATOM 951 N N . GLY A 1 122 ? -13.741 5.302 -2.513 1.00 93.50 122 GLY A N 1
ATOM 952 C CA . GLY A 1 122 ? -13.834 4.600 -3.795 1.00 93.50 122 GLY A CA 1
ATOM 953 C C . GLY A 1 122 ? -12.558 4.778 -4.624 1.00 93.50 122 GLY A C 1
ATOM 954 O O . GLY A 1 122 ? -11.643 5.483 -4.222 1.00 93.50 122 GLY A O 1
ATOM 955 N N . GLY A 1 123 ? -12.460 4.131 -5.785 1.00 97.69 123 GLY A N 1
ATOM 956 C CA . GLY A 1 123 ? -11.263 4.247 -6.625 1.00 97.69 123 GLY A CA 1
ATOM 957 C C . GLY A 1 123 ? -10.087 3.365 -6.206 1.00 97.69 123 GLY A C 1
ATOM 958 O O . GLY A 1 123 ? -10.232 2.400 -5.461 1.00 97.69 123 GLY A O 1
ATOM 959 N N . ASN A 1 124 ? -8.904 3.674 -6.734 1.00 98.50 124 ASN A N 1
ATOM 960 C CA . ASN A 1 124 ? -7.700 2.880 -6.507 1.00 98.50 124 ASN A CA 1
ATOM 961 C C . ASN A 1 124 ? -6.774 3.603 -5.525 1.00 98.50 124 ASN A C 1
ATOM 963 O O . ASN A 1 124 ? -6.246 4.667 -5.848 1.00 98.50 124 ASN A O 1
ATOM 967 N N . VAL A 1 125 ? -6.587 3.030 -4.339 1.00 98.56 125 VAL A N 1
ATOM 968 C CA . VAL A 1 125 ? -5.642 3.485 -3.316 1.00 98.56 125 VAL A CA 1
ATOM 969 C C . VAL A 1 125 ? -4.291 2.858 -3.621 1.00 98.56 125 VAL A C 1
ATOM 971 O O . VAL A 1 125 ? -4.157 1.636 -3.579 1.00 98.56 125 VAL A O 1
ATOM 974 N N . VAL A 1 126 ? -3.273 3.666 -3.917 1.00 98.69 126 VAL A N 1
ATOM 975 C CA . VAL A 1 126 ? -1.978 3.143 -4.373 1.00 98.69 126 VAL A CA 1
ATOM 976 C C . VAL A 1 126 ? -0.905 3.362 -3.314 1.00 98.69 126 VAL A C 1
ATOM 978 O O . VAL A 1 126 ? -0.560 4.500 -2.994 1.00 98.69 126 VAL A O 1
ATOM 981 N N . VAL A 1 127 ? -0.348 2.267 -2.790 1.00 98.81 127 VAL A N 1
ATOM 982 C CA . VAL A 1 127 ? 0.720 2.285 -1.781 1.00 98.81 127 VAL A CA 1
ATOM 983 C C . VAL A 1 127 ? 1.921 1.470 -2.256 1.00 98.81 127 VAL A C 1
ATOM 985 O O . VAL A 1 127 ? 1.785 0.342 -2.714 1.00 98.81 127 VAL A O 1
ATOM 988 N N . PHE A 1 128 ? 3.130 2.004 -2.130 1.00 98.75 128 PHE A N 1
ATOM 989 C CA . PHE A 1 128 ? 4.338 1.334 -2.616 1.00 98.75 128 PHE A CA 1
ATOM 990 C C . PHE A 1 128 ? 5.553 1.589 -1.737 1.00 98.75 128 PHE A C 1
ATOM 992 O O . PHE A 1 128 ? 5.635 2.589 -1.028 1.00 98.75 128 PHE A O 1
ATOM 999 N N . ALA A 1 129 ? 6.516 0.673 -1.788 1.00 98.62 129 ALA A N 1
ATOM 1000 C CA . ALA A 1 129 ? 7.801 0.809 -1.112 1.00 98.62 129 ALA A CA 1
ATOM 1001 C C . ALA A 1 129 ? 8.872 -0.027 -1.825 1.00 98.62 129 ALA A C 1
ATOM 1003 O O . ALA A 1 129 ? 8.562 -0.921 -2.620 1.00 98.62 129 ALA A O 1
ATOM 1004 N N . HIS A 1 130 ? 10.144 0.224 -1.516 1.00 98.06 130 HIS A N 1
ATOM 1005 C CA . HIS A 1 130 ? 11.237 -0.606 -2.022 1.00 98.06 130 HIS A CA 1
ATOM 1006 C C . HIS A 1 130 ? 11.135 -2.064 -1.543 1.00 98.06 130 HIS A C 1
ATOM 1008 O O . HIS A 1 130 ? 10.691 -2.345 -0.427 1.00 98.06 130 HIS A O 1
ATOM 1014 N N . ALA A 1 131 ? 11.633 -2.988 -2.368 1.00 97.38 131 ALA A N 1
ATOM 1015 C CA . ALA A 1 131 ? 11.769 -4.405 -2.036 1.00 97.38 131 ALA A CA 1
ATOM 1016 C C . ALA A 1 131 ? 13.016 -4.628 -1.159 1.00 97.38 131 ALA A C 1
ATOM 1018 O O . ALA A 1 131 ? 13.998 -5.233 -1.579 1.00 97.38 131 ALA A O 1
ATOM 1019 N N . ARG A 1 132 ? 13.010 -4.078 0.060 1.00 96.88 132 ARG A N 1
ATOM 1020 C CA . ARG A 1 132 ? 14.103 -4.200 1.044 1.00 96.88 132 ARG A CA 1
ATOM 1021 C C . ARG A 1 132 ? 13.569 -4.691 2.389 1.00 96.88 132 ARG A C 1
ATOM 1023 O O . ARG A 1 132 ? 12.374 -4.564 2.665 1.00 96.88 132 ARG A O 1
ATOM 1030 N N . GLU A 1 133 ? 14.440 -5.269 3.212 1.00 95.81 133 GLU A N 1
ATOM 1031 C CA . GLU A 1 133 ? 14.088 -5.654 4.584 1.00 95.81 133 GLU A CA 1
ATOM 1032 C C . GLU A 1 133 ? 13.572 -4.440 5.370 1.00 95.81 133 GLU A C 1
ATOM 1034 O O . GLU A 1 133 ? 14.092 -3.334 5.230 1.00 95.81 133 GLU A O 1
ATOM 1039 N N . GLY A 1 134 ? 12.506 -4.637 6.150 1.00 95.62 134 GLY A N 1
ATOM 1040 C CA . GLY A 1 134 ? 11.795 -3.551 6.837 1.00 95.62 134 GLY A CA 1
ATOM 1041 C C . GLY A 1 134 ? 10.842 -2.738 5.949 1.00 95.62 134 GLY A C 1
ATOM 1042 O O . GLY A 1 134 ? 10.118 -1.898 6.471 1.00 95.62 134 GLY A O 1
ATOM 1043 N N . LEU A 1 135 ? 10.807 -2.995 4.636 1.00 98.38 135 LEU A N 1
ATOM 1044 C CA . LEU A 1 135 ? 9.867 -2.404 3.679 1.00 98.38 135 LEU A CA 1
ATOM 1045 C C . LEU A 1 135 ? 9.029 -3.511 3.012 1.00 98.38 135 LEU A C 1
ATOM 1047 O O . LEU A 1 135 ? 8.597 -4.460 3.663 1.00 98.38 135 LEU A O 1
ATOM 1051 N N . PHE A 1 136 ? 8.779 -3.417 1.706 1.00 98.56 136 PHE A N 1
ATOM 1052 C CA . PHE A 1 136 ? 7.879 -4.319 0.985 1.00 98.56 136 PHE A CA 1
ATOM 1053 C C . PHE A 1 136 ? 8.555 -5.574 0.423 1.00 98.56 136 PHE A C 1
ATOM 1055 O O . PHE A 1 136 ? 7.924 -6.301 -0.338 1.00 98.56 136 PHE A O 1
ATOM 1062 N N . LEU A 1 137 ? 9.784 -5.913 0.837 1.00 97.62 137 LEU A N 1
ATOM 1063 C CA . LEU A 1 137 ? 10.405 -7.185 0.431 1.00 97.62 137 LEU A CA 1
ATOM 1064 C C . LEU A 1 137 ? 9.521 -8.396 0.768 1.00 97.62 137 LEU A C 1
ATOM 1066 O O . LEU A 1 137 ? 9.443 -9.338 -0.017 1.00 97.62 137 LEU A O 1
ATOM 1070 N N . GLY A 1 138 ? 8.824 -8.350 1.908 1.00 97.38 138 GLY A N 1
ATOM 1071 C CA . GLY A 1 138 ? 7.921 -9.413 2.350 1.00 97.38 138 GLY A CA 1
ATOM 1072 C C . GLY A 1 138 ? 6.670 -9.591 1.484 1.00 97.38 138 GLY A C 1
ATOM 1073 O O . GLY A 1 138 ? 6.051 -10.649 1.556 1.00 97.38 138 GLY A O 1
ATOM 1074 N N . LEU A 1 139 ? 6.303 -8.621 0.628 1.00 97.88 139 LEU A N 1
ATOM 1075 C CA . LEU A 1 139 ? 5.128 -8.750 -0.249 1.00 97.88 139 LEU A CA 1
ATOM 1076 C C . LEU A 1 139 ? 5.234 -9.937 -1.210 1.00 97.88 139 LEU A C 1
ATOM 1078 O O . LEU A 1 139 ? 4.207 -10.484 -1.589 1.00 97.88 139 LEU A O 1
ATOM 1082 N N . ARG A 1 140 ? 6.446 -10.389 -1.554 1.00 96.94 140 ARG A N 1
ATOM 1083 C CA . ARG A 1 140 ? 6.654 -11.591 -2.384 1.00 96.94 140 ARG A CA 1
ATOM 1084 C C . ARG A 1 140 ? 6.017 -12.854 -1.804 1.00 96.94 140 ARG A C 1
ATOM 1086 O O . ARG A 1 140 ? 5.730 -13.791 -2.536 1.00 96.94 140 ARG A O 1
ATOM 1093 N N . ASP A 1 141 ? 5.828 -12.872 -0.488 1.00 98.12 141 ASP A N 1
ATOM 1094 C CA . ASP A 1 141 ? 5.299 -14.011 0.241 1.00 98.12 141 ASP A CA 1
ATOM 1095 C C . ASP A 1 141 ? 3.799 -13.860 0.520 1.00 98.12 141 ASP A C 1
ATOM 1097 O O . ASP A 1 141 ? 3.254 -14.719 1.217 1.00 98.12 141 ASP A O 1
ATOM 1101 N N . VAL A 1 142 ? 3.141 -12.790 0.032 1.00 98.38 142 VAL A N 1
ATOM 1102 C CA . VAL A 1 142 ? 1.704 -12.496 0.206 1.00 98.38 142 VAL A CA 1
ATOM 1103 C C . VAL A 1 142 ? 0.825 -13.611 -0.364 1.00 98.38 142 VAL A C 1
ATOM 1105 O O . VAL A 1 142 ? 1.208 -14.320 -1.293 1.00 98.38 142 VAL A O 1
ATOM 1108 N N . LYS A 1 143 ? -0.359 -13.801 0.217 1.00 98.44 143 LYS A N 1
ATOM 1109 C CA . LYS A 1 143 ? -1.309 -14.837 -0.182 1.00 98.44 143 LYS A CA 1
ATOM 1110 C C . LYS A 1 143 ? -2.694 -14.239 -0.335 1.00 98.44 143 LYS A C 1
ATOM 1112 O O . LYS A 1 143 ? -3.036 -13.252 0.313 1.00 98.44 143 LYS A O 1
ATOM 1117 N N . GLN A 1 144 ? -3.494 -14.886 -1.174 1.00 98.25 144 GLN A N 1
ATOM 1118 C CA . GLN A 1 144 ? -4.921 -14.617 -1.2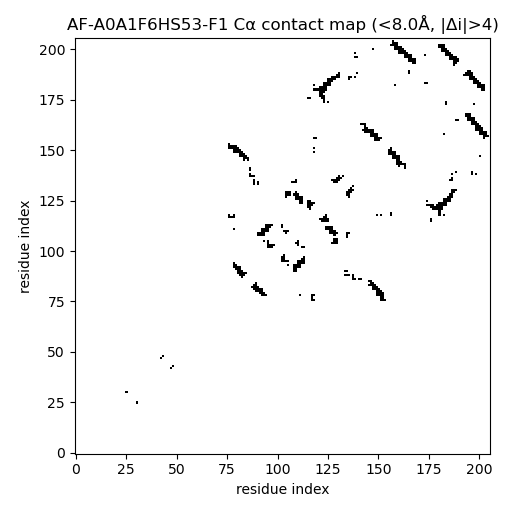46 1.00 98.25 144 GLN A CA 1
ATOM 1119 C C . GLN A 1 144 ? -5.547 -14.711 0.154 1.00 98.25 144 GLN A C 1
ATOM 1121 O O . GLN A 1 144 ? -5.147 -15.545 0.967 1.00 98.25 144 GLN A O 1
ATOM 1126 N N . ASP A 1 145 ? -6.516 -13.837 0.408 1.00 98.25 145 ASP A N 1
ATOM 1127 C CA . ASP A 1 145 ? -7.236 -13.691 1.670 1.00 98.25 145 ASP A CA 1
ATOM 1128 C C . ASP A 1 145 ? -6.414 -13.151 2.858 1.00 98.25 145 ASP A C 1
ATOM 1130 O O . ASP A 1 145 ? -6.948 -13.024 3.963 1.00 98.25 145 ASP A O 1
ATOM 1134 N N .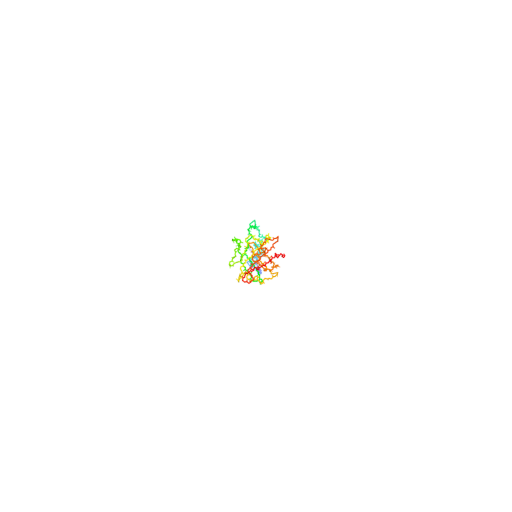 ASP A 1 146 ? -5.158 -12.741 2.650 1.00 98.75 146 ASP A N 1
ATOM 1135 C CA . ASP A 1 146 ? -4.411 -12.015 3.678 1.00 98.75 146 ASP A CA 1
ATOM 1136 C C . ASP A 1 146 ? -5.089 -10.698 4.047 1.00 98.75 146 ASP A C 1
ATOM 1138 O O . ASP A 1 146 ? -5.510 -9.924 3.184 1.00 98.75 146 ASP A O 1
ATOM 1142 N N . ALA A 1 147 ? -5.136 -10.418 5.349 1.00 98.69 147 ALA A N 1
ATOM 1143 C CA . ALA A 1 147 ? -5.636 -9.153 5.859 1.00 98.69 147 ALA A CA 1
ATOM 1144 C C . ALA A 1 147 ? -4.582 -8.049 5.710 1.00 98.69 147 ALA A C 1
ATOM 1146 O O . ALA A 1 147 ? -3.437 -8.204 6.145 1.00 98.69 147 ALA A O 1
ATOM 1147 N N . VAL A 1 148 ? -5.011 -6.917 5.163 1.00 98.81 148 VAL A N 1
ATOM 1148 C CA . VAL A 1 148 ? -4.231 -5.682 5.078 1.00 98.81 148 VAL A CA 1
ATOM 1149 C C . VAL A 1 148 ? -5.001 -4.591 5.807 1.00 98.81 148 VAL A C 1
ATOM 1151 O O . VAL A 1 148 ? -6.177 -4.367 5.533 1.00 98.81 148 VAL A O 1
ATOM 1154 N N . TYR A 1 149 ? -4.348 -3.914 6.741 1.00 98.75 149 TYR A N 1
ATOM 1155 C CA . TYR A 1 149 ? -4.937 -2.816 7.498 1.00 98.75 149 TYR A CA 1
ATOM 1156 C C . TYR A 1 149 ? -4.256 -1.518 7.103 1.00 98.75 149 TYR A C 1
ATOM 1158 O O . TYR A 1 149 ? -3.031 -1.434 7.136 1.00 98.75 149 TYR A O 1
ATOM 1166 N N . VAL A 1 150 ? -5.043 -0.507 6.757 1.00 98.62 150 VAL A N 1
ATOM 1167 C CA . VAL A 1 150 ? -4.549 0.830 6.436 1.00 98.62 150 VAL A CA 1
ATOM 1168 C C . VAL A 1 150 ? -5.112 1.803 7.460 1.00 98.62 150 VAL A C 1
ATOM 1170 O O . VAL A 1 150 ? -6.327 1.938 7.593 1.00 98.62 150 VAL A O 1
ATOM 1173 N N . LEU A 1 151 ? -4.228 2.464 8.200 1.00 98.06 151 LEU A N 1
ATOM 1174 C CA . LEU A 1 151 ? -4.593 3.539 9.111 1.00 98.06 151 LEU A CA 1
ATOM 1175 C C . LEU A 1 151 ? -4.561 4.857 8.358 1.00 98.06 151 LEU A C 1
ATOM 1177 O O . LEU A 1 151 ? -3.555 5.211 7.740 1.00 98.06 151 LEU A O 1
ATOM 1181 N N . THR A 1 152 ? -5.638 5.607 8.488 1.00 96.75 152 THR A N 1
ATOM 1182 C CA . THR A 1 152 ? -5.706 7.021 8.127 1.00 96.75 152 THR A CA 1
ATOM 1183 C C . THR A 1 152 ? -5.623 7.878 9.392 1.00 96.75 152 THR A C 1
ATOM 1185 O O . THR A 1 152 ? -5.563 7.364 10.509 1.00 96.75 152 THR A O 1
ATOM 1188 N N . ASN A 1 153 ? -5.590 9.197 9.255 1.00 93.19 153 ASN A N 1
ATOM 1189 C CA . ASN A 1 153 ? -5.687 10.104 10.399 1.00 93.19 153 ASN A CA 1
ATOM 1190 C C . ASN A 1 153 ? -7.011 9.973 11.173 1.00 93.19 153 ASN A C 1
ATOM 1192 O O . ASN A 1 153 ? -7.054 10.410 12.322 1.00 93.19 153 ASN A O 1
ATOM 1196 N N . ASP A 1 154 ? -8.060 9.400 10.578 1.00 88.31 154 ASP A N 1
ATOM 1197 C CA . ASP A 1 154 ? -9.371 9.268 11.205 1.00 88.31 154 ASP A CA 1
ATOM 1198 C C . ASP A 1 154 ? -9.736 7.835 11.620 1.00 88.31 154 ASP A C 1
ATOM 1200 O O . ASP A 1 154 ? -10.320 7.660 12.691 1.00 88.31 154 ASP A O 1
ATOM 1204 N N . GLN A 1 155 ? -9.399 6.810 10.829 1.00 94.31 155 GLN A N 1
ATOM 1205 C CA . GLN A 1 155 ? -9.814 5.433 11.133 1.00 94.31 155 GLN A CA 1
ATOM 1206 C C . GLN A 1 155 ? -8.975 4.331 10.465 1.00 94.31 155 GLN A C 1
ATOM 1208 O O . GLN A 1 155 ? -8.148 4.567 9.580 1.00 94.31 155 GLN A O 1
ATOM 1213 N N . TRP A 1 156 ? -9.216 3.092 10.900 1.00 97.00 156 TRP A N 1
ATOM 1214 C CA . TRP A 1 156 ? -8.669 1.886 10.285 1.00 97.00 156 TRP A CA 1
ATOM 1215 C C . TRP A 1 156 ? -9.581 1.368 9.177 1.00 97.00 156 TRP A C 1
ATOM 1217 O O . TRP A 1 156 ? -10.777 1.176 9.387 1.00 97.00 156 TRP A O 1
ATOM 1227 N N . TYR A 1 157 ? -8.981 1.046 8.037 1.00 97.81 157 TYR A N 1
ATOM 1228 C CA . TYR A 1 157 ? -9.623 0.360 6.926 1.00 97.81 157 TYR A CA 1
ATOM 1229 C C . TYR A 1 157 ? -9.045 -1.040 6.798 1.00 97.81 157 TYR A C 1
ATOM 1231 O O . TYR A 1 157 ? -7.825 -1.224 6.812 1.00 97.81 157 TYR A O 1
ATOM 1239 N N . LYS A 1 158 ? -9.926 -2.031 6.678 1.00 98.56 158 LYS A N 1
ATOM 1240 C CA . LYS A 1 158 ? -9.549 -3.430 6.509 1.00 98.56 158 LYS A CA 1
ATOM 1241 C C . LYS A 1 158 ? -9.777 -3.846 5.066 1.00 98.56 158 LYS A C 1
ATOM 1243 O O . LYS A 1 158 ? -10.863 -3.669 4.519 1.00 98.56 158 LYS A O 1
ATOM 1248 N N . TYR A 1 159 ? -8.756 -4.450 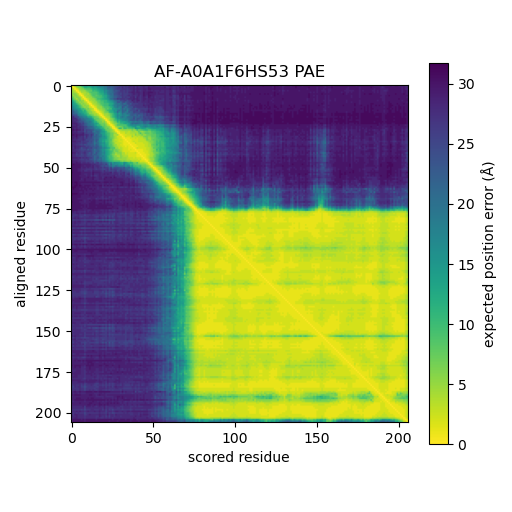4.489 1.00 98.75 159 TYR A N 1
ATOM 1249 C CA . TYR A 1 159 ? -8.772 -5.025 3.161 1.00 98.75 159 TYR A CA 1
ATOM 1250 C C . TYR A 1 159 ? -8.384 -6.490 3.229 1.00 98.75 159 TYR A C 1
ATOM 1252 O O . TYR A 1 159 ? -7.759 -6.957 4.187 1.00 98.75 159 TYR A O 1
ATOM 1260 N N . LYS A 1 160 ? -8.727 -7.199 2.163 1.00 98.69 160 LYS A N 1
ATOM 1261 C CA . LYS A 1 160 ? -8.383 -8.592 1.964 1.00 98.69 160 LYS A CA 1
ATOM 1262 C C . LYS A 1 160 ? -7.769 -8.782 0.586 1.00 98.69 160 LYS A C 1
ATOM 1264 O O . LYS A 1 160 ? -8.358 -8.357 -0.409 1.00 98.69 160 LYS A O 1
ATOM 1269 N N . VAL A 1 161 ? -6.589 -9.397 0.534 1.00 98.81 161 VAL A N 1
ATOM 1270 C CA . VAL A 1 161 ? -5.867 -9.646 -0.721 1.00 98.81 161 VAL A CA 1
ATOM 1271 C C . VAL A 1 161 ? -6.719 -10.509 -1.645 1.00 98.81 161 VAL A C 1
ATOM 1273 O O . VAL A 1 161 ? -7.160 -11.595 -1.269 1.00 98.81 161 VAL A O 1
ATOM 1276 N N . SER A 1 162 ? -6.940 -10.015 -2.859 1.00 98.38 162 SER A N 1
ATOM 1277 C CA . SER A 1 162 ? -7.745 -10.666 -3.890 1.00 98.38 162 SER A CA 1
ATOM 1278 C C . SER A 1 162 ? -6.902 -11.203 -5.040 1.00 98.38 162 SER A C 1
ATOM 1280 O O . SER A 1 162 ? -7.257 -12.223 -5.619 1.00 98.38 162 SER A O 1
ATOM 1282 N N . GLU A 1 163 ? -5.795 -10.539 -5.378 1.00 97.62 163 GLU A N 1
ATOM 1283 C CA . GLU A 1 163 ? -4.981 -10.886 -6.544 1.00 97.62 163 GLU A CA 1
ATOM 1284 C C . GLU A 1 163 ? -3.512 -10.508 -6.333 1.00 97.62 163 GLU A C 1
ATOM 1286 O O . GLU A 1 163 ? -3.181 -9.560 -5.617 1.00 97.62 163 GLU A O 1
ATOM 1291 N N . THR A 1 164 ? -2.612 -11.248 -6.977 1.00 98.06 164 THR A N 1
ATOM 1292 C CA . THR A 1 164 ? -1.190 -10.910 -7.066 1.00 98.06 164 THR A CA 1
ATOM 1293 C C . THR A 1 164 ? -0.678 -11.212 -8.470 1.00 98.06 164 THR A C 1
ATOM 1295 O O . THR A 1 164 ? -0.943 -12.290 -8.999 1.00 98.06 164 THR A O 1
ATOM 1298 N N . VAL A 1 165 ? 0.042 -10.267 -9.076 1.00 97.00 165 VAL A N 1
ATOM 1299 C CA . VAL A 1 165 ? 0.544 -10.380 -10.452 1.00 97.00 165 VAL A CA 1
ATOM 1300 C C . VAL A 1 165 ? 1.881 -9.660 -10.616 1.00 97.00 165 VAL A C 1
ATOM 1302 O O . VAL A 1 165 ? 2.081 -8.575 -10.078 1.00 97.00 165 VAL A O 1
ATOM 1305 N N . ASP A 1 166 ? 2.795 -10.255 -11.380 1.00 97.25 166 ASP A N 1
ATOM 1306 C CA . ASP A 1 166 ? 4.018 -9.589 -11.827 1.00 97.25 166 ASP A CA 1
ATOM 1307 C C . ASP A 1 166 ? 3.789 -8.903 -13.178 1.00 97.25 166 ASP A C 1
ATOM 1309 O O . ASP A 1 166 ? 3.407 -9.551 -14.155 1.00 97.25 166 ASP A O 1
ATOM 1313 N N . VAL A 1 167 ? 4.087 -7.607 -13.255 1.00 96.00 167 VAL A N 1
ATOM 1314 C CA . VAL A 1 167 ? 3.949 -6.797 -14.476 1.00 96.00 167 VAL A CA 1
ATOM 1315 C C . VAL A 1 167 ? 5.249 -6.083 -14.828 1.00 96.00 167 VAL A C 1
ATOM 1317 O O . VAL A 1 167 ? 6.151 -5.941 -14.001 1.00 96.00 167 VAL A O 1
ATOM 1320 N N . TYR A 1 168 ? 5.353 -5.596 -16.063 1.00 95.06 168 TYR A N 1
ATOM 1321 C CA . TYR A 1 168 ? 6.433 -4.684 -16.429 1.00 95.06 168 TYR A CA 1
ATOM 1322 C C . TYR A 1 168 ? 6.158 -3.272 -15.890 1.00 95.06 168 TYR A C 1
ATOM 1324 O O . TYR A 1 168 ? 5.002 -2.858 -15.861 1.00 95.06 168 TYR A O 1
ATOM 1332 N N . PRO A 1 169 ? 7.193 -2.482 -15.542 1.00 92.56 169 PRO A N 1
ATOM 1333 C CA . PRO A 1 169 ? 7.021 -1.108 -15.060 1.00 92.56 169 PRO A CA 1
ATOM 1334 C C . PRO A 1 169 ? 6.275 -0.181 -16.031 1.00 92.56 169 PRO A C 1
ATOM 1336 O O . PRO A 1 169 ? 5.744 0.842 -15.613 1.00 92.56 169 PRO A O 1
ATOM 1339 N N . SER A 1 170 ? 6.240 -0.521 -17.322 1.00 91.94 170 SER A N 1
ATOM 1340 C CA . SER A 1 170 ? 5.479 0.209 -18.338 1.00 91.94 170 SER A CA 1
ATOM 1341 C C . SER A 1 170 ? 3.966 -0.026 -18.267 1.00 91.94 170 SER A C 1
ATOM 1343 O O . SER A 1 170 ? 3.217 0.701 -18.917 1.00 91.94 170 SER A O 1
ATOM 1345 N N . ASP A 1 171 ? 3.499 -1.032 -17.522 1.00 93.75 171 ASP A N 1
ATOM 1346 C CA . ASP A 1 171 ? 2.074 -1.327 -17.360 1.00 93.75 171 ASP A CA 1
ATOM 1347 C C . ASP A 1 171 ? 1.433 -0.467 -16.261 1.00 93.75 171 ASP A C 1
ATOM 1349 O O . ASP A 1 171 ? 1.160 -0.895 -15.135 1.00 93.75 171 ASP A O 1
ATOM 1353 N N . ILE A 1 172 ? 1.172 0.785 -16.624 1.00 91.81 172 ILE A N 1
ATOM 1354 C CA . ILE A 1 172 ? 0.551 1.779 -15.743 1.00 91.81 172 ILE A CA 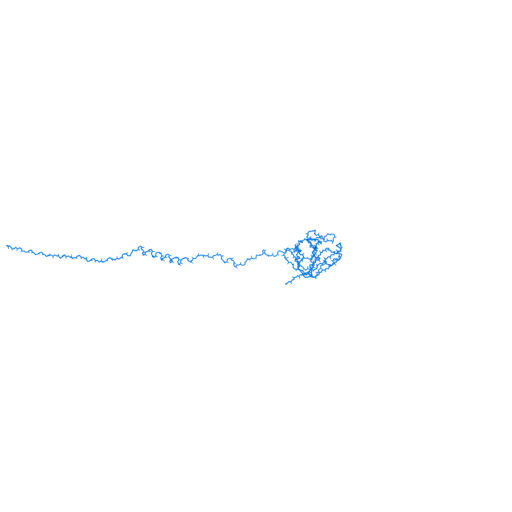1
ATOM 1355 C C . ILE A 1 172 ? -0.936 1.510 -15.472 1.00 91.81 172 ILE A C 1
ATOM 1357 O O . ILE A 1 172 ? -1.531 2.164 -14.619 1.00 91.81 172 ILE A O 1
ATOM 1361 N N . THR A 1 173 ? -1.562 0.559 -16.176 1.00 95.25 173 THR A N 1
ATOM 1362 C CA . THR A 1 173 ? -2.998 0.272 -16.010 1.00 95.25 173 THR A CA 1
ATOM 1363 C C . THR A 1 173 ? -3.311 -0.308 -14.632 1.00 95.25 173 THR A C 1
ATOM 1365 O O . THR A 1 173 ? -4.418 -0.158 -14.121 1.00 95.25 173 THR A O 1
ATOM 1368 N N . THR A 1 174 ? -2.308 -0.909 -13.990 1.00 94.19 174 THR A N 1
ATOM 1369 C CA . THR A 1 174 ? -2.396 -1.513 -12.656 1.00 94.19 174 THR A CA 1
ATOM 1370 C C . THR A 1 174 ? -2.672 -0.506 -11.538 1.00 94.19 174 THR A C 1
ATOM 1372 O O . THR A 1 174 ? -3.287 -0.870 -10.536 1.00 94.19 174 THR A O 1
ATOM 1375 N N . VAL A 1 175 ? -2.275 0.756 -11.726 1.00 95.94 175 VAL A N 1
ATOM 1376 C CA . VAL A 1 175 ? -2.444 1.855 -10.757 1.00 95.94 175 VAL A CA 1
ATOM 1377 C C . VAL A 1 175 ? -3.481 2.890 -11.202 1.00 95.94 175 VAL A C 1
ATOM 1379 O O . VAL A 1 175 ? -3.664 3.909 -10.540 1.00 95.94 175 VAL A O 1
ATOM 1382 N N . ALA A 1 176 ? -4.166 2.647 -12.322 1.00 96.88 176 ALA A N 1
ATOM 1383 C CA . ALA A 1 176 ? -5.211 3.533 -12.815 1.00 96.88 176 ALA A CA 1
ATOM 1384 C C . ALA A 1 176 ? -6.420 3.572 -11.854 1.00 96.88 176 ALA A C 1
ATOM 1386 O O . ALA A 1 176 ? -6.636 2.611 -11.105 1.00 96.88 176 ALA A O 1
ATOM 1387 N N . PRO A 1 177 ? -7.226 4.653 -11.878 1.00 96.69 177 PRO A N 1
ATOM 1388 C CA . PRO A 1 177 ? -8.477 4.714 -11.131 1.00 96.69 177 PRO A CA 1
ATOM 1389 C C . PRO A 1 177 ? -9.413 3.549 -11.471 1.00 96.69 177 PRO A C 1
ATOM 1391 O O . PRO A 1 177 ? -9.470 3.095 -12.614 1.00 96.69 177 PRO A O 1
ATOM 1394 N N . THR A 1 178 ? -10.169 3.094 -10.477 1.00 97.50 178 THR A N 1
ATOM 1395 C CA . THR A 1 178 ? -11.142 1.999 -10.593 1.00 97.50 178 THR A CA 1
ATOM 1396 C C . THR A 1 178 ? -12.548 2.481 -10.239 1.00 97.50 178 THR A C 1
ATOM 1398 O O . THR A 1 178 ? -12.709 3.437 -9.487 1.00 97.50 178 THR A O 1
ATOM 1401 N N . ASP A 1 179 ? -13.586 1.808 -10.740 1.00 96.19 179 ASP A N 1
ATOM 1402 C CA . ASP A 1 179 ? -14.982 2.166 -10.418 1.00 96.19 179 ASP A CA 1
ATOM 1403 C C . ASP A 1 179 ? -15.361 1.823 -8.967 1.00 96.19 179 ASP A C 1
ATOM 1405 O O . ASP A 1 179 ? -16.265 2.413 -8.377 1.00 96.19 179 ASP A O 1
ATOM 1409 N N . SER A 1 180 ? -14.665 0.849 -8.383 1.00 95.94 180 SER A N 1
ATOM 1410 C CA . SER A 1 180 ? -14.829 0.410 -7.000 1.00 95.94 180 SER A CA 1
ATOM 1411 C C . SER A 1 180 ? -13.532 0.565 -6.226 1.00 95.94 180 SER A C 1
ATOM 1413 O O . SER A 1 180 ? -12.453 0.554 -6.815 1.00 95.94 180 SER A O 1
ATOM 1415 N N . GLU A 1 181 ? -13.644 0.637 -4.903 1.00 97.81 181 GLU A N 1
ATOM 1416 C CA . GLU A 1 181 ? -12.487 0.703 -4.016 1.00 97.81 181 GLU A CA 1
ATOM 1417 C C . GLU A 1 181 ? -11.579 -0.528 -4.165 1.00 97.81 181 GLU A C 1
ATOM 1419 O O . GLU A 1 181 ? -12.024 -1.668 -3.999 1.00 97.81 181 GLU A O 1
ATOM 1424 N N . VAL A 1 182 ? -10.309 -0.281 -4.471 1.00 98.44 182 VAL A N 1
ATOM 1425 C CA . VAL A 1 182 ? -9.234 -1.273 -4.547 1.00 98.44 182 VAL A CA 1
ATOM 1426 C C . VAL A 1 182 ? -8.004 -0.685 -3.874 1.00 98.44 182 VAL A C 1
ATOM 1428 O O . VAL A 1 182 ? -7.618 0.441 -4.162 1.00 98.44 182 VAL A O 1
ATOM 1431 N N . LEU A 1 183 ? -7.359 -1.456 -3.006 1.00 98.81 183 LEU A N 1
ATOM 1432 C CA . LEU A 1 183 ? -6.019 -1.160 -2.517 1.00 98.81 183 LEU A CA 1
ATOM 1433 C C . LEU A 1 183 ? -5.006 -1.878 -3.406 1.00 98.81 183 LEU A C 1
ATOM 1435 O O . LEU A 1 183 ? -4.980 -3.107 -3.456 1.00 98.81 183 LEU A O 1
ATOM 1439 N N . THR A 1 184 ? -4.161 -1.111 -4.084 1.00 98.81 184 THR A N 1
ATOM 1440 C CA . THR A 1 184 ? -3.041 -1.615 -4.876 1.00 98.81 184 THR A CA 1
ATOM 1441 C C . THR A 1 184 ? -1.743 -1.385 -4.118 1.00 98.81 184 THR A C 1
ATOM 1443 O O . THR A 1 184 ? -1.324 -0.246 -3.908 1.00 98.81 184 THR A O 1
ATOM 1446 N N . LEU A 1 185 ? -1.084 -2.475 -3.731 1.00 98.81 185 LEU A N 1
ATOM 1447 C CA . LEU A 1 185 ? 0.271 -2.450 -3.195 1.00 98.81 185 LEU A CA 1
ATOM 1448 C C . LEU A 1 185 ? 1.257 -2.835 -4.290 1.00 98.81 185 LEU A C 1
ATOM 1450 O O . LEU A 1 185 ? 0.998 -3.792 -5.022 1.00 98.81 185 LEU A O 1
ATOM 1454 N N . PHE A 1 186 ? 2.404 -2.163 -4.387 1.00 98.19 186 PHE A N 1
ATOM 1455 C CA . PHE A 1 186 ? 3.452 -2.647 -5.284 1.00 98.19 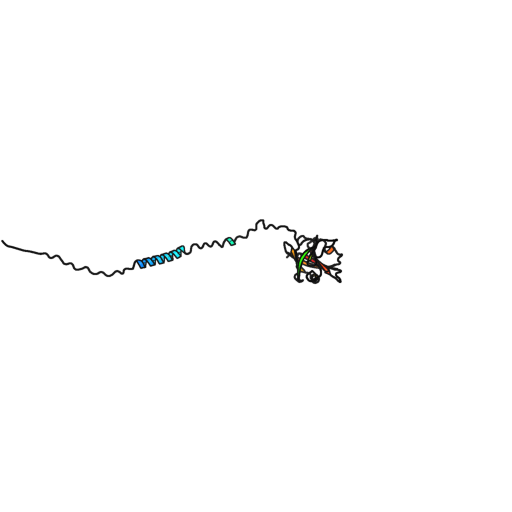186 PHE A CA 1
ATOM 1456 C C . PHE A 1 186 ? 4.886 -2.438 -4.806 1.00 98.19 186 PHE A C 1
ATOM 1458 O O . PHE A 1 186 ? 5.200 -1.550 -4.010 1.00 98.19 186 PHE A O 1
ATOM 1465 N N . THR A 1 187 ? 5.774 -3.281 -5.332 1.00 98.12 187 THR A N 1
ATOM 1466 C CA . THR A 1 187 ? 7.223 -3.216 -5.117 1.00 98.12 187 THR A CA 1
ATOM 1467 C C . THR A 1 187 ? 7.993 -3.780 -6.319 1.00 98.12 187 THR A C 1
ATOM 1469 O O . THR A 1 187 ? 7.383 -4.265 -7.272 1.00 98.12 187 THR A O 1
ATOM 1472 N N . CYS A 1 188 ? 9.325 -3.689 -6.322 1.00 95.75 188 CYS A N 1
ATOM 1473 C CA . CYS A 1 188 ? 10.159 -4.302 -7.364 1.00 95.75 188 CYS A CA 1
ATOM 1474 C C . CYS A 1 188 ? 10.148 -5.836 -7.269 1.00 95.75 188 CYS A C 1
ATOM 1476 O O . CYS A 1 188 ? 10.082 -6.394 -6.175 1.00 95.75 188 CYS A O 1
ATOM 1478 N N . SER A 1 189 ? 10.232 -6.516 -8.411 1.00 94.44 189 SER A N 1
ATOM 1479 C CA . SER A 1 189 ? 10.295 -7.977 -8.499 1.00 94.44 189 SER A CA 1
ATOM 1480 C C . SER A 1 189 ? 11.068 -8.438 -9.739 1.00 94.44 189 SER A C 1
ATOM 1482 O O . SER A 1 189 ? 11.522 -7.630 -10.553 1.00 94.44 189 SER A O 1
ATOM 1484 N N . GLY A 1 190 ? 11.208 -9.756 -9.901 1.00 87.88 190 GLY A N 1
ATOM 1485 C CA . GLY A 1 190 ? 11.928 -10.358 -11.022 1.00 87.88 190 GLY A CA 1
ATOM 1486 C C . GLY A 1 190 ? 13.450 -10.331 -10.862 1.00 87.88 190 GLY A C 1
ATOM 1487 O O . GLY A 1 190 ? 13.990 -9.971 -9.815 1.00 87.88 190 GLY A O 1
ATOM 1488 N N . PHE A 1 191 ? 14.160 -10.768 -11.902 1.00 85.94 191 PHE A N 1
ATOM 1489 C CA . PHE A 1 191 ? 15.620 -10.771 -11.899 1.00 85.94 191 PHE A CA 1
ATOM 1490 C C . PHE A 1 191 ? 16.137 -9.353 -12.171 1.00 85.94 191 PHE A C 1
ATOM 1492 O O . PHE A 1 191 ? 15.731 -8.732 -13.146 1.00 85.94 191 PHE A O 1
ATOM 1499 N N . PHE A 1 192 ? 17.009 -8.828 -11.305 1.00 88.75 192 PHE A N 1
ATOM 1500 C CA . PHE A 1 192 ? 17.471 -7.432 -11.371 1.00 88.75 192 PHE A CA 1
ATOM 1501 C C . PHE A 1 192 ? 16.342 -6.376 -11.361 1.00 88.75 192 PHE A C 1
ATOM 1503 O O . PHE A 1 192 ? 16.463 -5.346 -12.020 1.00 88.75 192 PHE A O 1
ATOM 1510 N N . ASP A 1 193 ? 15.252 -6.607 -10.617 1.00 91.31 193 ASP A N 1
ATOM 1511 C CA . ASP A 1 193 ? 14.158 -5.634 -10.420 1.00 91.31 193 ASP A CA 1
ATOM 1512 C C . ASP A 1 193 ? 13.440 -5.182 -11.713 1.00 91.31 193 ASP A C 1
ATOM 1514 O O . ASP A 1 193 ? 12.841 -4.098 -11.777 1.00 91.31 193 ASP A O 1
ATOM 1518 N N . GLU A 1 194 ? 13.480 -6.023 -12.754 1.00 94.19 194 GLU A N 1
ATOM 1519 C CA . GLU A 1 194 ? 12.896 -5.749 -14.074 1.00 94.19 194 GLU A CA 1
ATOM 1520 C C . GLU A 1 194 ? 11.359 -5.675 -14.076 1.00 94.19 194 GLU A C 1
ATOM 1522 O O . GLU A 1 194 ? 10.768 -5.146 -15.020 1.00 94.19 194 GLU A O 1
ATOM 1527 N N . LYS A 1 195 ? 10.704 -6.197 -13.031 1.00 96.56 195 LYS A N 1
ATOM 1528 C CA . LYS A 1 195 ? 9.245 -6.273 -12.896 1.00 96.56 195 LYS A CA 1
ATOM 1529 C C . LYS A 1 195 ? 8.748 -5.547 -11.653 1.00 96.56 195 LYS A C 1
ATOM 1531 O O . LYS A 1 195 ? 9.513 -5.054 -10.817 1.00 96.56 195 LYS A O 1
ATOM 1536 N N . ARG A 1 196 ? 7.429 -5.422 -11.563 1.00 97.44 196 ARG A N 1
ATOM 1537 C CA . ARG A 1 196 ? 6.712 -4.974 -10.376 1.00 97.44 196 ARG A CA 1
ATOM 1538 C C . ARG A 1 196 ? 5.775 -6.074 -9.923 1.00 97.44 196 ARG A C 1
ATOM 1540 O O . ARG A 1 196 ? 4.950 -6.531 -10.710 1.00 97.44 196 ARG A O 1
ATOM 1547 N N . LEU A 1 197 ? 5.887 -6.437 -8.653 1.00 98.38 197 LEU A N 1
ATOM 1548 C CA . LEU A 1 197 ? 4.888 -7.250 -7.986 1.00 98.38 197 LEU A CA 1
ATOM 1549 C C . LEU A 1 197 ? 3.739 -6.328 -7.601 1.00 98.38 197 LEU A C 1
ATOM 1551 O O . LEU A 1 197 ? 3.940 -5.400 -6.817 1.00 98.38 197 LEU A O 1
ATOM 1555 N N . ILE A 1 198 ? 2.560 -6.592 -8.150 1.00 98.56 198 ILE A N 1
ATOM 1556 C CA . ILE A 1 198 ? 1.316 -5.899 -7.838 1.00 98.56 198 ILE A CA 1
ATOM 1557 C C . ILE A 1 198 ? 0.470 -6.815 -6.967 1.00 98.56 198 ILE A C 1
ATOM 1559 O O . ILE A 1 198 ? 0.221 -7.965 -7.323 1.00 98.56 198 ILE A O 1
ATOM 1563 N N . VAL A 1 199 ? -0.007 -6.292 -5.847 1.00 98.81 199 VAL A N 1
ATOM 1564 C CA . VAL A 1 199 ? -0.946 -6.965 -4.953 1.00 98.81 199 VAL A CA 1
ATOM 1565 C C . VAL A 1 199 ? -2.205 -6.123 -4.905 1.00 98.81 199 VAL A C 1
ATOM 1567 O O . VAL A 1 199 ? -2.156 -4.965 -4.494 1.00 98.81 199 VAL A O 1
ATOM 1570 N N . LYS A 1 200 ? -3.336 -6.694 -5.312 1.00 98.69 200 LYS A N 1
ATOM 1571 C CA . LYS A 1 200 ? -4.637 -6.042 -5.174 1.00 98.69 200 LYS A CA 1
ATOM 1572 C C . LYS A 1 200 ? -5.371 -6.609 -3.974 1.00 98.69 200 LYS A C 1
ATOM 1574 O O . LYS A 1 200 ? -5.367 -7.819 -3.739 1.00 98.69 200 LYS A O 1
ATOM 1579 N N . ALA A 1 201 ? -6.014 -5.725 -3.231 1.00 98.75 201 ALA A N 1
ATOM 1580 C CA . ALA A 1 201 ? -6.869 -6.063 -2.114 1.00 98.75 201 ALA A CA 1
ATOM 1581 C C . ALA A 1 201 ? -8.178 -5.275 -2.200 1.00 98.75 201 ALA A C 1
ATOM 1583 O O . ALA A 1 201 ? -8.208 -4.129 -2.645 1.00 98.75 201 ALA A O 1
ATOM 1584 N N . ILE A 1 202 ? -9.267 -5.898 -1.769 1.00 98.50 202 ILE A N 1
ATOM 1585 C CA . ILE A 1 202 ? -10.609 -5.305 -1.766 1.00 98.50 202 ILE A CA 1
ATOM 1586 C C . ILE A 1 202 ? -11.065 -5.047 -0.327 1.00 98.50 202 ILE A C 1
ATOM 1588 O O . ILE A 1 202 ? -10.600 -5.753 0.574 1.00 98.50 202 ILE A O 1
ATOM 1592 N N . PRO A 1 203 ? -11.955 -4.068 -0.077 1.00 98.25 203 PRO A N 1
ATOM 1593 C CA . PRO A 1 203 ? -12.474 -3.819 1.264 1.00 98.25 203 PRO A CA 1
ATOM 1594 C C . PRO A 1 203 ? -13.093 -5.076 1.887 1.00 98.25 203 PRO A C 1
ATOM 1596 O O . PRO A 1 203 ? -13.946 -5.725 1.282 1.00 98.25 203 PRO A O 1
ATOM 1599 N N . ASP A 1 204 ? -12.691 -5.393 3.116 1.00 97.12 204 ASP A N 1
ATOM 1600 C CA . ASP A 1 204 ? -13.225 -6.508 3.901 1.00 97.12 204 ASP A CA 1
ATOM 1601 C C . ASP A 1 204 ? -14.296 -5.985 4.862 1.00 97.12 204 ASP A C 1
ATOM 1603 O O . ASP A 1 204 ? -14.037 -5.709 6.036 1.00 97.12 204 ASP A O 1
ATOM 1607 N N . ARG A 1 205 ? -15.500 -5.775 4.323 1.00 84.25 205 ARG A N 1
ATOM 1608 C CA . ARG A 1 205 ? -16.672 -5.364 5.103 1.00 84.25 205 ARG A CA 1
ATOM 1609 C C . ARG A 1 205 ? -17.314 -6.618 5.693 1.00 84.25 205 ARG A C 1
ATOM 1611 O O . ARG A 1 205 ? -17.972 -7.360 4.966 1.00 84.25 205 ARG A O 1
ATOM 1618 N N . GLN A 1 206 ? -17.061 -6.867 6.976 1.00 55.84 206 GLN A N 1
ATOM 1619 C CA . GLN A 1 206 ? -17.776 -7.885 7.752 1.00 55.84 206 GLN A CA 1
ATOM 1620 C C . GLN A 1 206 ? -19.186 -7.420 8.109 1.00 55.84 206 GLN A C 1
ATOM 1622 O O . GLN A 1 206 ? -19.359 -6.199 8.328 1.00 55.84 206 GLN A O 1
#

Radius of gyration: 52.99 Å; Cα contacts (8 Å, |Δi|>4): 341; chains: 1; bounding box: 81×42×183 Å

Mean predicted aligned error: 15.76 Å

Solvent-accessible surface area (backbone atoms only — not comparable to full-atom values): 12665 Å² total; per-residue (Å²): 134,91,78,89,82,91,82,86,85,85,82,82,86,82,79,83,85,81,91,77,81,88,79,85,77,75,57,68,67,61,56,51,53,52,54,50,52,53,49,51,56,47,47,46,68,73,54,67,79,72,76,87,77,82,84,78,70,77,84,76,75,65,78,86,82,78,58,85,86,71,61,81,77,84,64,83,74,42,65,40,34,40,36,29,70,95,62,74,38,74,37,52,34,42,83,13,53,74,55,98,92,36,67,51,78,46,95,86,34,32,17,35,42,65,91,42,36,46,90,91,71,38,20,23,23,38,38,35,26,54,56,37,91,91,50,38,42,50,58,82,74,64,54,77,68,40,58,38,38,39,31,36,80,85,50,78,44,50,25,26,27,70,47,74,50,80,40,52,80,85,57,58,74,78,73,42,82,42,96,52,55,32,42,34,38,39,26,56,25,74,78,91,54,64,24,28,39,38,36,36,22,35,74,56,81,128

Secondary structure (DSSP, 8-state):
----------PPPPPPPPPPPPPP---HHHHHHHHHHHHHHHHHHHHTTS-----SSGGGSSPP---GGGS-------EEEEEEGGGTEEEEEEEE-EETTEEPPPSSSEEEETTSPPTTSSSEEEEE--SSTTTGGGGGG--TT-EEEEEESS-EEEEEEEEEEEE-TT-GGGGS--SS-EEEEEEEESGGG-EEEEEEEEE---

Foldseek 3Di:
DDDDDDDDDDDDDDDDDDDDDDDDDPPVVVVVVVVVVVVVVVCCVVPVPPDPPPPPPPVPPDDDDDDPVPPDDPDPWAWFWKDQPVLRATFTEDEFDDDPNDTDADPQGKYWYPPADDPPPFWETEIEHELDPNGCVSVVVDDFQGWMWIDTPVDIFIWTWHDKDKAAPVPCVLRGIDRGYKYWYWYFDDDPSRIIIIIIIHTDDD

pLDDT: mean 84.03, std 17.58, range [39.03, 98.81]